Protein AF-A0A3S0B2A9-F1 (afdb_monomer_lite)

Foldseek 3Di:
DDPVVVVVDPDDDPVVLLACPPPVVVNLVVQALHEAEEEFQAAALLGFTHRAAALVRDGPHDPPSVQSNLVVQVVHPNHFYEYEYEQWDADLVGIDGRYHNDGNDGPGDSQSGAWYDYLQGIQGCHPHDSLSSSLRNLLRHALVCSVVSQVVCVVVVSDDPPDDNPPSSNHNHPVVSCVVCVVCVVVVNDDDPPDPDPDDPLNVQLVQLVVLCVVVVSPVVSLVVLLVQLVVVPFADDCVSCVVVVLNPPPDPVSVSVRSSSRSRD

Radius of gyration: 23.38 Å; chains: 1; bounding box: 70×43×62 Å

Secondary structure (DSSP, 8-state):
--HHHHTT-----HHHHH--TT-HHHHHHH-TT-EEEEE-SEEETTS-EESSB-TTS-B-S--TTHHHHHHHHHHSTT-EEEEE--SEEEETTEEEESEES--S--SB-GGG--EEEETTEEEE-TT--HHHHHHHHHHTS-TTTHHHHHHHHHHTTSS-TT----GGGTT--HHHHHHHHHHHHHTT-SPPSSTT-S--HHHHHHHHHHHHHHHHHT-HHHHHHHHHHHHHH-PPPPHHHHHHTT-TT--SHHHHHHHHHHHHH-

pLDDT: mean 89.89, std 8.75, range [63.22, 98.94]

Structure (mmCIF, N/CA/C/O backbone):
data_AF-A0A3S0B2A9-F1
#
_entry.id   AF-A0A3S0B2A9-F1
#
loop_
_atom_site.group_PDB
_atom_site.id
_atom_site.type_symbol
_atom_site.label_atom_id
_atom_site.label_alt_id
_atom_site.label_comp_id
_atom_site.label_asym_id
_atom_site.label_entity_id
_atom_site.label_seq_id
_atom_site.pdbx_PDB_ins_code
_atom_site.Cartn_x
_atom_site.Cartn_y
_atom_site.Cartn_z
_atom_site.occupancy
_atom_site.B_iso_or_equiv
_atom_site.auth_seq_id
_atom_site.auth_comp_id
_atom_site.auth_asym_id
_atom_site.auth_atom_id
_atom_site.pdbx_PDB_model_num
ATOM 1 N N . MET A 1 1 ? 40.627 0.650 6.792 1.00 77.06 1 MET A N 1
ATOM 2 C CA . MET A 1 1 ? 40.415 -0.745 6.361 1.00 77.06 1 MET A CA 1
ATOM 3 C C . MET A 1 1 ? 41.532 -1.106 5.382 1.00 77.06 1 MET A C 1
ATOM 5 O O . MET A 1 1 ? 41.794 -0.290 4.502 1.00 77.06 1 MET A O 1
ATOM 9 N N . PRO A 1 2 ? 42.254 -2.224 5.563 1.00 93.50 2 PRO A N 1
ATOM 10 C CA . PRO A 1 2 ? 43.309 -2.659 4.648 1.00 93.50 2 PRO A CA 1
ATOM 11 C C . PRO A 1 2 ? 42.789 -2.858 3.210 1.00 93.50 2 PRO A C 1
ATOM 13 O O . PRO A 1 2 ? 41.634 -3.254 3.038 1.00 93.50 2 PRO A O 1
ATOM 16 N N . PRO A 1 3 ? 43.619 -2.665 2.167 1.00 88.50 3 PRO A N 1
ATOM 17 C CA . PRO A 1 3 ? 43.198 -2.825 0.769 1.00 88.50 3 PRO A CA 1
ATOM 18 C C . PRO A 1 3 ? 42.566 -4.190 0.446 1.00 88.50 3 PRO A C 1
ATOM 20 O O . PRO A 1 3 ? 41.631 -4.267 -0.344 1.00 88.50 3 PRO A O 1
ATOM 23 N N . GLN A 1 4 ? 43.030 -5.261 1.099 1.00 91.06 4 GLN A N 1
ATOM 24 C CA . GLN A 1 4 ? 42.498 -6.621 0.931 1.00 91.06 4 GLN A CA 1
ATOM 25 C C . GLN A 1 4 ? 41.076 -6.794 1.485 1.00 91.06 4 GLN A C 1
ATOM 27 O O . GLN A 1 4 ? 40.327 -7.643 1.010 1.00 91.06 4 GLN A O 1
ATOM 32 N N . GLU A 1 5 ? 40.701 -6.011 2.494 1.00 88.94 5 GLU A N 1
ATOM 33 C CA . GLU A 1 5 ? 39.345 -6.004 3.044 1.00 88.94 5 GLU A CA 1
ATOM 34 C C . GLU A 1 5 ? 38.423 -5.106 2.217 1.00 88.94 5 GLU A C 1
ATOM 36 O O . GLU A 1 5 ? 37.298 -5.502 1.929 1.00 88.94 5 GLU A O 1
ATOM 41 N N . LEU A 1 6 ? 38.922 -3.960 1.737 1.00 83.69 6 LEU A N 1
ATOM 42 C CA . LEU A 1 6 ? 38.183 -3.093 0.812 1.00 83.69 6 LEU A CA 1
ATOM 43 C C . LEU A 1 6 ? 37.843 -3.805 -0.503 1.00 83.69 6 LEU A C 1
ATOM 45 O O . LEU A 1 6 ? 36.738 -3.648 -1.007 1.00 83.69 6 LEU A O 1
ATOM 49 N N . ALA A 1 7 ? 38.747 -4.643 -1.021 1.00 85.31 7 ALA A N 1
ATOM 50 C CA . ALA A 1 7 ? 38.516 -5.428 -2.235 1.00 85.31 7 ALA A CA 1
ATOM 51 C C . ALA A 1 7 ? 37.378 -6.462 -2.108 1.00 85.31 7 ALA A C 1
ATOM 53 O O . ALA A 1 7 ? 36.899 -6.963 -3.121 1.00 85.31 7 ALA A O 1
ATOM 54 N N . LYS A 1 8 ? 36.932 -6.784 -0.884 1.00 86.69 8 LYS A N 1
ATOM 55 C CA . LYS A 1 8 ? 35.760 -7.646 -0.648 1.00 86.69 8 LYS A CA 1
ATOM 56 C C . LYS A 1 8 ? 34.439 -6.882 -0.756 1.00 86.69 8 LYS A C 1
ATOM 58 O O . LYS A 1 8 ? 33.383 -7.508 -0.791 1.00 86.69 8 LYS A O 1
ATOM 63 N N . ILE A 1 9 ? 34.485 -5.550 -0.773 1.00 83.75 9 ILE A N 1
ATOM 64 C CA . ILE A 1 9 ? 33.313 -4.682 -0.840 1.00 83.75 9 ILE A CA 1
ATOM 65 C C . ILE A 1 9 ? 33.164 -4.193 -2.285 1.00 83.75 9 ILE A C 1
ATOM 67 O O . ILE A 1 9 ? 33.670 -3.138 -2.661 1.00 83.75 9 ILE A O 1
ATOM 71 N N . ASP A 1 10 ? 32.460 -4.975 -3.102 1.00 76.12 10 ASP A N 1
ATOM 72 C CA . ASP A 1 10 ? 32.148 -4.616 -4.490 1.00 76.12 10 ASP A CA 1
ATOM 73 C C . ASP A 1 10 ? 30.931 -3.675 -4.546 1.00 76.12 10 ASP A C 1
ATOM 75 O O . ASP A 1 10 ? 29.786 -4.082 -4.763 1.00 76.12 10 ASP A O 1
ATOM 79 N N . MET A 1 11 ? 31.173 -2.393 -4.256 1.00 81.00 11 MET A N 1
ATOM 80 C CA . MET A 1 11 ? 30.153 -1.348 -4.350 1.00 81.00 11 MET A CA 1
ATOM 81 C C . MET A 1 11 ? 29.944 -0.948 -5.808 1.00 81.00 11 MET A C 1
ATOM 83 O O . MET A 1 11 ? 30.810 -0.340 -6.435 1.00 81.00 11 MET A O 1
ATOM 87 N N . THR A 1 12 ? 28.743 -1.193 -6.321 1.00 80.62 12 THR A N 1
ATOM 88 C CA . THR A 1 12 ? 28.307 -0.680 -7.622 1.00 80.62 12 THR A CA 1
ATOM 89 C C . THR A 1 12 ? 27.335 0.486 -7.465 1.00 80.62 12 THR A C 1
ATOM 91 O O . THR A 1 12 ? 26.770 0.728 -6.395 1.00 80.62 12 THR A O 1
ATOM 94 N N . ARG A 1 13 ? 27.122 1.235 -8.547 1.00 84.38 13 ARG A N 1
ATOM 95 C CA . ARG A 1 13 ? 26.126 2.309 -8.570 1.00 84.38 13 ARG A CA 1
ATOM 96 C C . ARG A 1 13 ? 24.721 1.723 -8.435 1.00 84.38 13 ARG A C 1
ATOM 98 O O . ARG A 1 13 ? 24.409 0.670 -8.985 1.00 84.38 13 ARG A O 1
ATOM 105 N N . ILE A 1 14 ? 23.835 2.443 -7.750 1.00 82.94 14 ILE A N 1
ATOM 106 C CA . ILE A 1 14 ? 22.452 1.995 -7.522 1.00 82.94 14 ILE A CA 1
ATOM 107 C C . ILE A 1 14 ? 21.667 1.792 -8.837 1.00 82.94 14 ILE A C 1
ATOM 109 O O . ILE A 1 14 ? 20.791 0.931 -8.928 1.00 82.94 14 ILE A O 1
ATOM 113 N N . ASP A 1 15 ? 22.020 2.537 -9.889 1.00 82.75 15 ASP A N 1
ATOM 114 C CA . ASP A 1 15 ? 21.462 2.387 -11.237 1.00 82.75 15 ASP A CA 1
ATOM 115 C C . ASP A 1 15 ? 21.805 1.029 -11.879 1.00 82.75 15 ASP A C 1
ATOM 117 O O . ASP A 1 15 ? 21.038 0.518 -12.693 1.00 82.75 15 ASP A O 1
ATOM 121 N N . PHE A 1 16 ? 22.889 0.368 -11.475 1.00 86.50 16 PHE A N 1
ATOM 122 C CA . PHE A 1 16 ? 23.200 -0.976 -11.944 1.00 86.50 16 PHE A CA 1
ATOM 123 C C . PHE A 1 16 ? 22.120 -1.980 -11.519 1.00 86.50 16 PHE A C 1
ATOM 125 O O . PHE A 1 16 ? 21.753 -2.871 -12.292 1.00 86.50 16 PHE A O 1
ATOM 132 N N . ILE A 1 17 ? 21.583 -1.822 -10.308 1.00 85.00 17 ILE A N 1
ATOM 133 C CA . ILE A 1 17 ? 20.592 -2.732 -9.726 1.00 85.00 17 ILE A CA 1
ATOM 134 C C . ILE A 1 17 ? 19.181 -2.371 -10.189 1.00 85.00 17 ILE A C 1
ATOM 136 O O . ILE A 1 17 ? 18.422 -3.272 -10.560 1.00 85.00 17 ILE A O 1
ATOM 140 N N . ASN A 1 18 ? 18.859 -1.075 -10.192 1.00 88.81 18 ASN A N 1
ATOM 141 C CA . ASN A 1 18 ? 17.492 -0.571 -10.319 1.00 88.81 18 ASN A CA 1
ATOM 142 C C . ASN A 1 18 ? 16.916 -0.650 -11.736 1.00 88.81 18 ASN A C 1
ATOM 144 O O . ASN A 1 18 ? 15.710 -0.519 -11.893 1.00 88.81 18 ASN A O 1
ATOM 148 N N . GLN A 1 19 ? 17.728 -0.879 -12.766 1.00 88.19 19 GLN A N 1
ATOM 149 C CA . GLN A 1 19 ? 17.275 -0.918 -14.162 1.00 88.19 19 GLN A CA 1
ATOM 150 C C . GLN A 1 19 ? 17.972 -2.022 -14.962 1.00 88.19 19 GLN A C 1
ATOM 152 O O . GLN A 1 19 ? 19.060 -2.487 -14.611 1.00 88.19 19 GLN A O 1
ATOM 157 N N . LEU A 1 20 ? 17.344 -2.438 -16.064 1.00 90.06 20 LEU A N 1
ATOM 158 C CA . LEU A 1 20 ? 17.893 -3.464 -16.957 1.00 90.06 20 LEU A CA 1
ATOM 159 C C . LEU A 1 20 ? 18.954 -2.918 -17.920 1.00 90.06 20 LEU A C 1
ATOM 161 O O . LEU A 1 20 ? 19.810 -3.689 -18.336 1.00 90.06 20 LEU A O 1
ATOM 165 N N . TYR A 1 21 ? 18.963 -1.607 -18.182 1.00 87.25 21 TYR A N 1
ATOM 166 C CA . TYR A 1 21 ? 19.853 -0.987 -19.165 1.00 87.25 21 TYR A CA 1
ATOM 167 C C . TYR A 1 21 ? 21.344 -1.263 -18.908 1.00 87.25 21 TYR A C 1
ATOM 169 O O . TYR A 1 21 ? 21.793 -1.381 -17.758 1.00 87.25 21 TYR A O 1
ATOM 177 N N . GLY A 1 22 ? 22.111 -1.344 -19.998 1.00 87.25 22 GLY A N 1
ATOM 178 C CA . GLY A 1 22 ? 23.575 -1.458 -20.023 1.00 87.25 22 GLY A CA 1
ATOM 179 C C . GLY A 1 22 ? 24.121 -2.889 -19.968 1.00 87.25 22 GLY A C 1
ATOM 180 O O . GLY A 1 22 ? 25.244 -3.119 -20.400 1.00 87.25 22 GLY A O 1
ATOM 181 N N . ASN A 1 23 ? 23.346 -3.859 -19.470 1.00 85.56 23 ASN A N 1
ATOM 182 C CA . ASN A 1 23 ? 23.722 -5.279 -19.490 1.00 85.56 23 ASN A CA 1
ATOM 183 C C . ASN A 1 23 ? 22.480 -6.186 -19.443 1.00 85.56 23 ASN A C 1
ATOM 185 O O . ASN A 1 23 ? 22.356 -7.079 -18.599 1.00 85.56 23 ASN A O 1
ATOM 189 N N . ASP A 1 24 ? 21.516 -5.900 -20.318 1.00 87.88 24 ASP A N 1
ATOM 190 C CA . ASP A 1 24 ? 20.184 -6.504 -20.313 1.00 87.88 24 ASP A CA 1
ATOM 191 C C . ASP A 1 24 ? 20.212 -8.037 -20.312 1.00 87.88 24 ASP A C 1
ATOM 193 O O . ASP A 1 24 ? 19.460 -8.653 -19.559 1.00 87.88 24 ASP A O 1
ATOM 197 N N . VAL A 1 25 ? 21.091 -8.663 -21.104 1.00 92.75 25 VAL A N 1
ATOM 198 C CA . VAL A 1 25 ? 21.177 -10.131 -21.215 1.00 92.75 25 VAL A CA 1
ATOM 199 C C . VAL A 1 25 ? 21.531 -10.760 -19.868 1.00 92.75 25 VAL A C 1
ATOM 201 O O . VAL A 1 25 ? 20.786 -11.607 -19.369 1.00 92.75 25 VAL A O 1
ATOM 204 N N . LEU A 1 26 ? 22.623 -10.310 -19.241 1.00 91.75 26 LEU A N 1
ATOM 205 C CA . LEU A 1 26 ? 23.052 -10.835 -17.946 1.00 91.75 26 LEU A CA 1
ATOM 206 C C . LEU A 1 26 ? 22.023 -10.518 -16.857 1.00 91.75 26 LEU A C 1
ATOM 208 O O . LEU A 1 26 ? 21.641 -11.395 -16.084 1.00 91.75 26 LEU A O 1
ATOM 212 N N . LYS A 1 27 ? 21.524 -9.277 -16.816 1.00 92.44 27 LYS A N 1
ATOM 213 C CA . LYS A 1 27 ? 20.571 -8.840 -15.791 1.00 92.44 27 LYS A CA 1
ATOM 214 C C . LYS A 1 27 ? 19.255 -9.613 -15.855 1.00 92.44 27 LYS A C 1
ATOM 216 O O . LYS A 1 27 ? 18.708 -9.929 -14.799 1.00 92.44 27 LYS A O 1
ATOM 221 N N . ARG A 1 28 ? 18.769 -9.945 -17.057 1.00 94.19 28 ARG A N 1
ATOM 222 C CA . ARG A 1 28 ? 17.590 -10.802 -17.270 1.00 94.19 28 ARG A CA 1
ATOM 223 C C . ARG A 1 28 ? 17.866 -12.248 -16.863 1.00 94.19 28 ARG A C 1
ATOM 225 O O . ARG A 1 28 ? 17.039 -12.839 -16.177 1.00 94.19 28 ARG A O 1
ATOM 232 N N . ALA A 1 29 ? 19.032 -12.792 -17.217 1.00 93.69 29 ALA A N 1
ATOM 233 C CA . ALA A 1 29 ? 19.429 -14.145 -16.824 1.00 93.69 29 ALA A CA 1
ATOM 234 C C . ALA A 1 29 ? 19.546 -14.310 -15.296 1.00 93.69 29 ALA A C 1
ATOM 236 O O . ALA A 1 29 ? 19.194 -15.360 -14.764 1.00 93.69 29 ALA A O 1
ATOM 237 N N . GLN A 1 30 ? 19.985 -13.266 -14.586 1.00 92.12 30 GLN A N 1
ATOM 238 C CA . GLN A 1 30 ? 20.107 -13.254 -13.124 1.00 92.12 30 GLN A CA 1
ATOM 239 C C . GLN A 1 30 ? 18.770 -13.047 -12.394 1.00 92.12 30 GLN A C 1
ATOM 241 O O . GLN A 1 30 ? 18.606 -13.509 -11.270 1.00 92.12 30 GLN A O 1
ATOM 246 N N . ARG A 1 31 ? 17.802 -12.351 -13.005 1.00 93.12 31 ARG A N 1
ATOM 247 C CA . ARG A 1 31 ? 16.543 -11.931 -12.357 1.00 93.12 31 ARG A CA 1
ATOM 248 C C . ARG A 1 31 ? 15.352 -12.805 -12.750 1.00 93.12 31 ARG A C 1
ATOM 250 O O . ARG A 1 31 ? 14.266 -12.303 -13.035 1.00 93.12 31 ARG A O 1
ATOM 257 N N . ARG A 1 32 ? 15.546 -14.123 -12.754 1.00 95.06 32 ARG A N 1
ATOM 258 C CA . ARG A 1 32 ? 14.464 -15.083 -13.011 1.00 95.06 32 ARG A CA 1
ATOM 259 C C . ARG A 1 32 ? 13.520 -15.143 -11.818 1.00 95.06 32 ARG A C 1
ATOM 261 O O . ARG A 1 32 ? 13.963 -15.184 -10.674 1.00 95.06 32 ARG A O 1
ATOM 268 N N . LYS A 1 33 ? 12.217 -15.168 -12.091 1.00 95.94 33 LYS A N 1
ATOM 269 C CA . LYS A 1 33 ? 11.136 -15.200 -11.094 1.00 95.94 33 LYS A CA 1
ATOM 270 C C . LYS A 1 33 ? 11.259 -14.090 -10.040 1.00 95.94 33 LYS A C 1
ATOM 272 O O . LYS A 1 33 ? 10.855 -14.277 -8.893 1.00 95.94 33 LYS A O 1
ATOM 277 N N . ALA A 1 34 ? 11.806 -12.934 -10.420 1.00 96.19 34 ALA A N 1
ATOM 278 C CA . ALA A 1 34 ? 12.075 -11.840 -9.493 1.00 96.19 34 ALA A CA 1
ATOM 279 C C . ALA A 1 34 ? 10.791 -11.311 -8.827 1.00 96.19 34 ALA A C 1
ATOM 281 O O . ALA A 1 34 ? 9.717 -11.267 -9.438 1.00 96.19 34 ALA A O 1
ATOM 282 N N . ARG A 1 35 ? 10.893 -10.907 -7.559 1.00 97.06 35 ARG A N 1
ATOM 283 C CA . ARG A 1 35 ? 9.798 -10.314 -6.783 1.00 97.06 35 ARG A CA 1
ATOM 284 C C . ARG A 1 35 ? 10.256 -8.965 -6.261 1.00 97.06 35 ARG A C 1
ATOM 286 O O . ARG A 1 35 ? 11.164 -8.892 -5.442 1.00 97.06 35 ARG A O 1
ATOM 293 N N . PHE A 1 36 ? 9.643 -7.910 -6.772 1.00 96.69 36 PHE A N 1
ATOM 294 C CA . PHE A 1 36 ? 9.954 -6.545 -6.379 1.00 96.69 36 PHE A CA 1
ATOM 295 C C . PHE A 1 36 ? 8.928 -6.105 -5.351 1.00 96.69 36 PHE A C 1
ATOM 297 O O . PHE A 1 36 ? 7.754 -5.967 -5.678 1.00 96.69 36 PHE A O 1
ATOM 304 N N . ILE A 1 37 ? 9.364 -5.923 -4.111 1.00 97.19 37 ILE A N 1
ATOM 305 C CA . ILE A 1 37 ? 8.490 -5.580 -2.992 1.00 97.19 37 ILE A CA 1
ATOM 306 C C . ILE A 1 37 ? 8.727 -4.115 -2.647 1.00 97.19 37 ILE A C 1
ATOM 308 O O . ILE A 1 37 ? 9.860 -3.718 -2.389 1.00 97.19 37 ILE A O 1
ATOM 312 N N . ASN A 1 38 ? 7.671 -3.309 -2.674 1.00 95.81 38 ASN A N 1
ATOM 313 C CA . ASN A 1 38 ? 7.724 -1.890 -2.336 1.00 95.81 38 ASN A CA 1
ATOM 314 C C . ASN A 1 38 ? 6.547 -1.525 -1.433 1.00 95.81 38 ASN A C 1
ATOM 316 O O . ASN A 1 38 ? 5.511 -2.187 -1.451 1.00 95.81 38 ASN A O 1
ATOM 320 N N . THR A 1 39 ? 6.693 -0.447 -0.670 1.00 96.00 39 THR A N 1
ATOM 321 C CA . THR A 1 39 ? 5.593 0.169 0.075 1.00 96.00 39 THR A CA 1
ATOM 322 C C . THR A 1 39 ? 5.108 1.429 -0.634 1.00 96.00 39 THR A C 1
ATOM 324 O O . THR A 1 39 ? 5.857 2.067 -1.371 1.00 96.00 39 THR A O 1
ATOM 327 N N . THR A 1 40 ? 3.847 1.791 -0.428 1.00 97.00 40 THR A N 1
ATOM 328 C CA . THR A 1 40 ? 3.263 3.045 -0.918 1.00 97.00 40 THR A CA 1
ATOM 329 C C . THR A 1 40 ? 2.346 3.650 0.137 1.00 97.00 40 THR A C 1
ATOM 331 O O . THR A 1 40 ? 1.965 2.975 1.095 1.00 97.00 40 THR A O 1
ATOM 334 N N . MET A 1 41 ? 2.013 4.930 -0.018 1.00 96.06 41 MET A N 1
ATOM 335 C CA . MET A 1 41 ? 1.145 5.636 0.922 1.00 96.06 41 MET A CA 1
ATOM 336 C C . MET A 1 41 ? -0.322 5.460 0.544 1.00 96.06 41 MET A C 1
ATOM 338 O O . MET A 1 41 ? -1.137 5.134 1.400 1.00 96.06 41 MET A O 1
ATOM 342 N N . ILE A 1 42 ? -0.645 5.667 -0.736 1.00 97.81 42 ILE A N 1
ATOM 343 C CA . ILE A 1 42 ? -2.015 5.685 -1.253 1.00 97.81 42 ILE A CA 1
ATOM 344 C C . ILE A 1 42 ? -2.110 4.853 -2.531 1.00 97.81 42 ILE A C 1
ATOM 346 O O . ILE A 1 42 ? -1.227 4.908 -3.387 1.00 97.81 42 ILE A O 1
ATOM 350 N N . VAL A 1 43 ? -3.221 4.133 -2.695 1.00 98.69 43 VAL A N 1
ATOM 351 C CA . VAL A 1 43 ? -3.611 3.475 -3.949 1.00 98.69 43 VAL A CA 1
ATOM 352 C C . VAL A 1 43 ? -5.000 3.949 -4.366 1.00 98.69 43 VAL A C 1
ATOM 354 O O . VAL A 1 43 ? -5.932 3.963 -3.568 1.00 98.69 43 VAL A O 1
ATOM 357 N N . THR A 1 44 ? -5.171 4.328 -5.631 1.00 98.69 44 THR A N 1
ATOM 358 C CA . THR A 1 44 ? -6.492 4.665 -6.174 1.00 98.69 44 THR A CA 1
ATOM 359 C C . THR A 1 44 ? -7.267 3.404 -6.552 1.00 98.69 44 THR A C 1
ATOM 361 O O . THR A 1 44 ? -6.667 2.386 -6.889 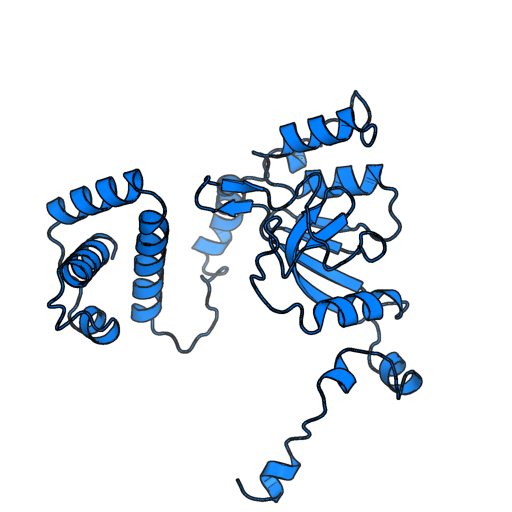1.00 98.69 44 THR A O 1
ATOM 364 N N . LEU A 1 45 ? -8.599 3.461 -6.604 1.00 98.50 45 LEU A N 1
ATOM 365 C CA . LEU A 1 45 ? -9.451 2.340 -7.024 1.00 98.50 45 LEU A CA 1
ATOM 366 C C . LEU A 1 45 ? -9.233 1.927 -8.487 1.00 98.50 45 LEU A C 1
ATOM 368 O O . LEU A 1 45 ? -9.633 0.838 -8.890 1.00 98.50 45 LEU A O 1
ATOM 372 N N . LEU A 1 46 ? -8.558 2.761 -9.282 1.00 97.69 46 LEU A N 1
ATOM 373 C CA . LEU A 1 46 ? -8.098 2.403 -10.623 1.00 97.69 46 LEU A CA 1
ATOM 374 C C . LEU A 1 46 ? -6.704 1.751 -10.627 1.00 97.69 46 LEU A C 1
ATOM 376 O O . LEU A 1 46 ? -6.234 1.342 -11.688 1.00 97.69 46 LEU A O 1
ATOM 380 N N . GLY A 1 47 ? -6.047 1.622 -9.476 1.00 97.88 47 GLY A N 1
ATOM 381 C CA . GLY A 1 47 ? -4.769 0.935 -9.295 1.00 97.88 47 GLY A CA 1
ATOM 382 C C . GLY A 1 47 ? -3.524 1.793 -9.529 1.00 97.88 47 GLY A C 1
ATOM 383 O O . GLY A 1 47 ? -2.457 1.230 -9.750 1.00 97.88 47 GLY A O 1
ATOM 384 N N . ALA A 1 48 ? -3.635 3.126 -9.526 1.00 98.12 48 ALA A N 1
ATOM 385 C CA . ALA A 1 48 ? -2.453 3.996 -9.470 1.00 98.12 48 ALA A CA 1
ATOM 386 C C . ALA A 1 48 ? -1.967 4.120 -8.020 1.00 98.12 48 ALA A C 1
ATOM 388 O O . ALA A 1 48 ? -2.791 4.069 -7.110 1.00 98.12 48 ALA A O 1
ATOM 389 N N . ALA A 1 49 ? -0.665 4.309 -7.805 1.00 97.88 49 ALA A N 1
ATOM 390 C CA . ALA A 1 49 ? -0.096 4.485 -6.469 1.00 97.88 49 ALA A CA 1
ATOM 391 C C . ALA A 1 49 ? 0.619 5.834 -6.324 1.00 97.88 49 ALA A C 1
ATOM 393 O O . ALA A 1 49 ? 1.257 6.306 -7.272 1.00 97.88 49 ALA A O 1
ATOM 394 N N . ALA A 1 50 ? 0.537 6.417 -5.130 1.00 96.94 50 ALA A N 1
ATOM 395 C CA . ALA A 1 50 ? 1.251 7.624 -4.729 1.00 96.94 50 ALA A CA 1
ATOM 396 C C . ALA A 1 50 ? 2.082 7.331 -3.471 1.00 96.94 50 ALA A C 1
ATOM 398 O O . ALA A 1 50 ? 1.547 6.922 -2.439 1.00 96.94 50 ALA A O 1
ATOM 399 N N . SER A 1 51 ? 3.396 7.512 -3.576 1.00 95.94 51 SER A N 1
ATOM 400 C CA . SER A 1 51 ? 4.381 7.064 -2.582 1.00 95.94 51 SER A CA 1
ATOM 401 C C . SER A 1 51 ? 5.223 8.192 -1.989 1.00 95.94 51 SER A C 1
ATOM 403 O O . SER A 1 51 ? 5.841 7.994 -0.949 1.00 95.94 51 SER A O 1
ATOM 405 N N . ASP A 1 52 ? 5.294 9.341 -2.654 1.00 93.38 52 ASP A N 1
ATOM 406 C CA . ASP A 1 52 ? 6.264 10.393 -2.339 1.00 93.38 52 ASP A CA 1
ATOM 407 C C . ASP A 1 52 ? 5.624 11.745 -2.025 1.00 93.38 52 ASP A C 1
ATOM 409 O O . ASP A 1 52 ? 6.184 12.505 -1.240 1.00 93.38 52 ASP A O 1
ATOM 413 N N . THR A 1 53 ? 4.453 12.040 -2.594 1.00 93.38 53 THR A N 1
ATOM 414 C CA . THR A 1 53 ? 3.876 13.389 -2.589 1.00 93.38 53 THR A CA 1
ATOM 415 C C . THR A 1 53 ? 2.399 13.370 -2.193 1.00 93.38 53 THR A C 1
ATOM 417 O O . THR A 1 53 ? 1.628 12.563 -2.713 1.00 93.38 53 THR A O 1
ATOM 420 N N . LEU A 1 54 ? 2.007 14.275 -1.286 1.00 92.56 54 LEU A N 1
ATOM 421 C CA . LEU A 1 54 ? 0.615 14.503 -0.874 1.00 92.56 54 LEU A CA 1
ATOM 422 C C . LEU A 1 54 ? -0.183 15.269 -1.941 1.00 92.56 54 LEU A C 1
ATOM 424 O O . LEU A 1 54 ? 0.400 15.942 -2.785 1.00 92.56 54 LEU A O 1
ATOM 428 N N . GLU A 1 55 ? -1.518 15.278 -1.857 1.00 90.31 55 GLU A N 1
ATOM 429 C CA . GLU A 1 55 ? -2.362 16.080 -2.775 1.00 90.31 55 GLU A CA 1
ATOM 430 C C . GLU A 1 55 ? -2.079 17.587 -2.712 1.00 90.31 55 GLU A C 1
ATOM 432 O O . GLU A 1 55 ? -2.310 18.300 -3.682 1.00 90.31 55 GLU A O 1
ATOM 437 N N . SER A 1 56 ? -1.535 18.076 -1.594 1.00 90.62 56 SER A N 1
ATOM 438 C CA . SER A 1 56 ? -1.081 19.463 -1.447 1.00 90.62 56 SER A CA 1
ATOM 439 C C . SER A 1 56 ? 0.186 19.789 -2.250 1.00 90.62 56 SER A C 1
ATOM 441 O O . SER A 1 56 ? 0.645 20.928 -2.217 1.00 90.62 56 SER A O 1
ATOM 443 N N . GLY A 1 57 ? 0.796 18.799 -2.911 1.00 90.06 57 GLY A N 1
ATOM 444 C CA . GLY A 1 57 ? 2.108 18.911 -3.550 1.00 90.06 57 GLY A CA 1
ATOM 445 C C . GLY A 1 57 ? 3.281 18.799 -2.573 1.00 90.06 57 GLY A C 1
ATOM 446 O O . GLY A 1 57 ? 4.435 18.875 -2.986 1.00 90.06 57 GLY A O 1
ATOM 447 N N . GLN A 1 58 ? 3.018 18.605 -1.276 1.00 92.19 58 GLN A N 1
ATOM 448 C CA . GLN A 1 58 ? 4.074 18.414 -0.289 1.00 92.19 58 GLN A CA 1
ATOM 449 C C . GLN A 1 58 ? 4.761 17.059 -0.490 1.00 92.19 58 GLN A C 1
ATOM 451 O O . GLN A 1 58 ? 4.128 16.008 -0.365 1.00 92.19 58 GLN A O 1
ATOM 456 N N . VAL A 1 59 ? 6.073 17.095 -0.716 1.00 91.56 59 VAL A N 1
ATOM 457 C CA . VAL A 1 59 ? 6.924 15.903 -0.769 1.00 91.56 59 VAL A CA 1
ATOM 458 C C . VAL A 1 59 ? 7.154 15.378 0.650 1.00 91.56 59 VAL A C 1
ATOM 460 O O . VAL A 1 59 ? 7.656 16.091 1.519 1.00 91.56 59 VAL A O 1
ATOM 463 N N . VAL A 1 60 ? 6.776 14.125 0.884 1.00 88.31 60 VAL A N 1
ATOM 464 C CA . VAL A 1 60 ? 6.963 13.387 2.142 1.00 88.31 60 VAL A CA 1
ATOM 465 C C . VAL A 1 60 ? 8.285 12.632 2.132 1.00 88.31 60 VAL A C 1
ATOM 467 O O . VAL A 1 60 ? 8.980 12.578 3.145 1.00 88.31 60 VAL A O 1
ATOM 470 N N . SER A 1 61 ? 8.639 12.038 0.992 1.00 85.94 61 SER A N 1
ATOM 471 C CA . SER A 1 61 ? 9.879 11.282 0.820 1.00 85.94 61 SER A CA 1
ATOM 472 C C . SER A 1 61 ? 10.319 11.284 -0.642 1.00 85.94 61 SER A C 1
ATOM 474 O O . SER A 1 61 ? 9.534 11.609 -1.523 1.00 85.94 61 SER A O 1
ATOM 476 N N . GLY A 1 62 ? 11.576 10.942 -0.924 1.00 82.81 62 GLY A N 1
ATOM 477 C CA . GLY A 1 62 ? 12.014 10.734 -2.305 1.00 82.81 62 GLY A CA 1
ATOM 478 C C . GLY A 1 62 ? 11.524 9.388 -2.849 1.00 82.81 62 GLY A C 1
ATOM 479 O O . GLY A 1 62 ? 11.656 8.375 -2.169 1.00 82.81 62 GLY A O 1
ATOM 480 N N . VAL A 1 63 ? 11.050 9.352 -4.101 1.00 82.12 63 VAL A N 1
ATOM 481 C CA . VAL A 1 63 ? 10.611 8.113 -4.794 1.00 82.12 63 VAL A CA 1
ATOM 482 C C . VAL A 1 63 ? 11.701 7.029 -4.815 1.00 82.12 63 VAL A C 1
ATOM 484 O O . VAL A 1 63 ? 11.418 5.829 -4.773 1.00 82.12 63 VAL A O 1
ATOM 487 N N . GLY A 1 64 ? 12.965 7.447 -4.923 1.00 86.06 64 GLY A N 1
ATOM 488 C CA . GLY A 1 64 ? 14.105 6.544 -5.030 1.00 86.06 64 GLY A CA 1
ATOM 489 C C . GLY A 1 64 ? 14.004 5.616 -6.246 1.00 86.06 64 GLY A C 1
ATOM 490 O O . GLY A 1 64 ? 13.735 6.047 -7.365 1.00 86.06 64 GLY A O 1
ATOM 491 N N . GLY A 1 65 ? 14.249 4.322 -6.031 1.00 90.56 65 GLY A N 1
ATOM 492 C CA . GLY A 1 65 ? 14.243 3.302 -7.084 1.00 90.56 65 GLY A CA 1
ATOM 493 C C . GLY A 1 65 ? 12.875 2.698 -7.408 1.00 90.56 65 GLY A C 1
ATOM 494 O O . GLY A 1 65 ? 12.810 1.863 -8.310 1.00 90.56 65 GLY A O 1
ATOM 495 N N . GLN A 1 66 ? 11.805 3.082 -6.697 1.00 94.38 66 GLN A N 1
ATOM 496 C CA . GLN A 1 66 ? 10.513 2.386 -6.743 1.00 94.38 66 GLN A CA 1
ATOM 497 C C . GLN A 1 66 ? 9.995 2.231 -8.177 1.00 94.38 66 GLN A C 1
ATOM 499 O O . GLN A 1 66 ? 9.756 1.111 -8.625 1.00 94.38 66 GLN A O 1
ATOM 504 N N . TYR A 1 67 ? 9.889 3.337 -8.920 1.00 94.56 67 TYR A N 1
ATOM 505 C CA . TYR A 1 67 ? 9.439 3.319 -10.315 1.00 94.56 67 TYR A CA 1
ATOM 506 C C . TYR A 1 67 ? 10.260 2.356 -11.183 1.00 94.56 67 TYR A C 1
ATOM 508 O O . TYR A 1 67 ? 9.695 1.596 -11.969 1.00 94.56 67 TYR A O 1
ATOM 516 N N . ASN A 1 68 ? 11.583 2.333 -11.012 1.00 94.25 68 ASN A N 1
ATOM 517 C CA . ASN A 1 68 ? 12.457 1.506 -11.836 1.00 94.25 68 ASN A CA 1
ATOM 518 C C . ASN A 1 68 ? 12.234 0.007 -11.575 1.00 94.25 68 ASN A C 1
ATOM 520 O O . ASN A 1 68 ? 12.167 -0.782 -12.517 1.00 94.25 68 ASN A O 1
ATOM 524 N N . PHE A 1 69 ? 12.029 -0.384 -10.313 1.00 95.00 69 PHE A N 1
ATOM 525 C CA . PHE A 1 69 ? 11.675 -1.762 -9.963 1.00 95.00 69 PHE A CA 1
ATOM 526 C C . PHE A 1 69 ? 10.290 -2.159 -10.474 1.00 95.00 69 PHE A C 1
ATOM 528 O O . PHE A 1 69 ? 10.109 -3.278 -10.959 1.00 95.00 69 PHE A O 1
ATOM 535 N N . VAL A 1 70 ? 9.325 -1.238 -10.424 1.00 96.62 70 VAL A N 1
ATOM 536 C CA . VAL A 1 70 ? 8.007 -1.449 -11.025 1.00 96.62 70 VAL A CA 1
ATOM 537 C C . VAL A 1 70 ? 8.142 -1.683 -12.530 1.00 96.62 70 VAL A C 1
ATOM 539 O O . VAL A 1 70 ? 7.708 -2.723 -13.021 1.00 96.62 70 VAL A O 1
ATOM 542 N N . ALA A 1 71 ? 8.797 -0.783 -13.261 1.00 95.69 71 ALA A N 1
ATOM 543 C CA . ALA A 1 71 ? 9.011 -0.928 -14.699 1.00 95.69 71 ALA A CA 1
ATOM 544 C C . ALA A 1 71 ? 9.740 -2.242 -15.041 1.00 95.69 71 ALA A C 1
ATOM 546 O O . ALA A 1 71 ? 9.337 -2.969 -15.952 1.00 95.69 71 ALA A O 1
ATOM 547 N N . MET A 1 72 ? 10.760 -2.607 -14.260 1.00 95.06 72 MET A N 1
ATOM 548 C CA . MET A 1 72 ? 11.496 -3.860 -14.428 1.00 95.06 72 MET A CA 1
ATOM 549 C C . MET A 1 72 ? 10.614 -5.099 -14.235 1.00 95.06 72 MET A C 1
ATOM 551 O O . MET A 1 72 ? 10.748 -6.059 -14.994 1.00 95.06 72 MET A O 1
ATOM 555 N N . SER A 1 73 ? 9.693 -5.081 -13.268 1.00 96.44 73 SER A N 1
ATOM 556 C CA . SER A 1 73 ? 8.761 -6.193 -13.033 1.00 96.44 73 SER A CA 1
ATOM 557 C C . SER A 1 73 ? 7.836 -6.473 -14.226 1.00 96.44 73 SER A C 1
ATOM 559 O O . SER A 1 73 ? 7.448 -7.617 -14.455 1.00 96.44 73 SER A O 1
ATOM 561 N N . HIS A 1 74 ? 7.520 -5.444 -15.020 1.00 96.19 74 HIS A N 1
ATOM 562 C CA . HIS A 1 74 ? 6.729 -5.583 -16.245 1.00 96.19 74 HIS A CA 1
ATOM 563 C C . HIS A 1 74 ? 7.585 -5.991 -17.446 1.00 96.19 74 HIS A C 1
ATOM 565 O O . HIS A 1 74 ? 7.102 -6.707 -18.319 1.00 96.19 74 HIS A O 1
ATOM 571 N N . ALA A 1 75 ? 8.859 -5.591 -17.473 1.00 95.50 75 ALA A N 1
ATOM 572 C CA . ALA A 1 75 ? 9.802 -5.939 -18.537 1.00 95.50 75 ALA A CA 1
ATOM 573 C C . ALA A 1 75 ? 10.348 -7.379 -18.448 1.00 95.50 75 ALA A C 1
ATOM 575 O O . ALA A 1 75 ? 10.876 -7.901 -19.438 1.00 95.50 75 ALA A O 1
ATOM 576 N N . LEU A 1 76 ? 10.276 -8.008 -17.272 1.00 95.81 76 LEU A N 1
ATOM 577 C CA . LEU A 1 76 ? 10.693 -9.390 -17.027 1.00 95.81 76 LEU A CA 1
ATOM 5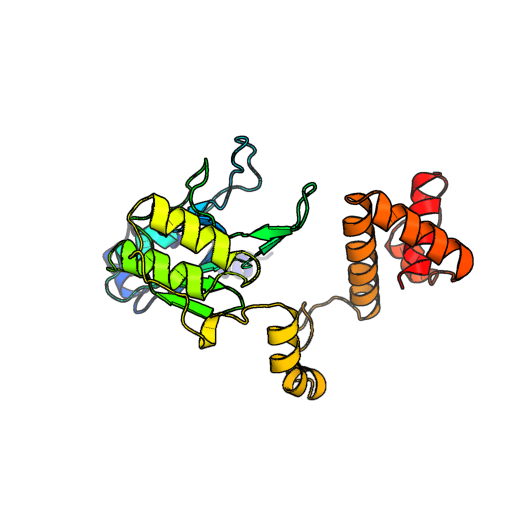78 C C . LEU A 1 76 ? 9.468 -10.332 -17.081 1.00 95.81 76 LEU A C 1
ATOM 580 O O . LEU A 1 76 ? 8.534 -10.137 -16.304 1.00 95.81 76 LEU A O 1
ATOM 584 N N . PRO A 1 77 ? 9.452 -11.365 -17.951 1.00 92.38 77 PRO A N 1
ATOM 585 C CA . PRO A 1 77 ? 8.262 -12.197 -18.183 1.00 92.38 77 PRO A CA 1
ATOM 586 C C . PRO A 1 77 ? 7.713 -12.927 -16.952 1.00 92.38 77 PRO A C 1
ATOM 588 O O . PRO A 1 77 ? 6.509 -13.137 -16.843 1.00 92.38 77 PRO A O 1
ATOM 591 N N . ASP A 1 78 ? 8.587 -13.333 -16.033 1.00 95.00 78 ASP A N 1
ATOM 592 C CA . ASP A 1 78 ? 8.249 -14.130 -14.852 1.00 95.00 78 ASP A CA 1
ATOM 593 C C . ASP A 1 78 ? 8.358 -13.339 -13.538 1.00 95.00 78 ASP A C 1
ATOM 595 O O . ASP A 1 78 ? 8.249 -13.914 -12.445 1.00 95.00 78 ASP A O 1
ATOM 599 N N . ALA A 1 79 ? 8.553 -12.021 -13.624 1.00 97.44 79 ALA A N 1
ATOM 600 C CA . ALA A 1 79 ? 8.641 -11.147 -12.467 1.00 97.44 79 ALA A CA 1
ATOM 601 C C . ALA A 1 79 ? 7.272 -10.627 -12.020 1.00 97.44 79 ALA A C 1
ATOM 603 O O . ALA A 1 79 ? 6.325 -10.533 -12.803 1.00 97.44 79 ALA A O 1
ATOM 604 N N . ARG A 1 80 ? 7.186 -10.267 -10.736 1.00 97.88 80 ARG A N 1
ATOM 605 C CA . ARG A 1 80 ? 6.007 -9.630 -10.139 1.00 97.88 80 ARG A CA 1
ATOM 606 C C . ARG A 1 80 ? 6.413 -8.446 -9.277 1.00 97.88 80 ARG A C 1
ATOM 608 O O . ARG A 1 80 ? 7.446 -8.494 -8.603 1.00 97.88 80 ARG A O 1
ATOM 615 N N . LEU A 1 81 ? 5.570 -7.424 -9.277 1.00 97.75 81 LEU A N 1
ATOM 616 C CA . LEU A 1 81 ? 5.579 -6.343 -8.302 1.00 97.75 81 LEU A CA 1
ATOM 617 C C . LEU A 1 81 ? 4.563 -6.645 -7.198 1.00 97.75 81 LEU A C 1
ATOM 619 O O . LEU A 1 81 ? 3.412 -6.980 -7.473 1.00 97.75 81 LEU A O 1
ATOM 623 N N . LEU A 1 82 ? 5.001 -6.469 -5.955 1.00 98.38 82 LEU A N 1
ATOM 624 C CA . LEU A 1 82 ? 4.181 -6.505 -4.757 1.00 98.38 82 LEU A CA 1
ATOM 625 C C . LEU A 1 82 ? 4.244 -5.118 -4.121 1.00 98.38 82 LEU A C 1
ATOM 627 O O . LEU A 1 82 ? 5.287 -4.705 -3.613 1.00 98.38 82 LEU A O 1
ATOM 631 N N . MET A 1 83 ? 3.139 -4.388 -4.185 1.00 98.25 83 MET A N 1
ATOM 632 C CA . MET A 1 83 ? 2.995 -3.077 -3.570 1.00 98.25 83 MET A CA 1
ATOM 633 C C . MET A 1 83 ? 2.200 -3.215 -2.276 1.00 98.25 83 MET A C 1
ATOM 635 O O . MET A 1 83 ? 1.083 -3.727 -2.283 1.00 98.25 83 MET A O 1
ATOM 639 N N . MET A 1 84 ? 2.767 -2.760 -1.167 1.00 98.31 84 MET A N 1
ATOM 640 C CA . MET A 1 84 ? 2.175 -2.905 0.159 1.00 98.31 84 MET A CA 1
ATOM 641 C C . MET A 1 84 ? 1.768 -1.547 0.723 1.00 98.31 84 MET A C 1
ATOM 643 O O . MET A 1 84 ? 2.504 -0.568 0.598 1.00 98.31 84 MET A O 1
ATOM 647 N N . LEU A 1 85 ? 0.621 -1.496 1.388 1.00 98.06 85 LEU A N 1
ATOM 648 C CA . LEU A 1 85 ? 0.177 -0.337 2.155 1.00 98.06 85 LEU A CA 1
ATOM 649 C C . LEU A 1 85 ? -0.694 -0.780 3.328 1.00 98.06 85 LEU A C 1
ATOM 651 O O . LEU A 1 85 ? -1.353 -1.814 3.272 1.00 98.06 85 LEU A O 1
ATOM 655 N N . ARG A 1 86 ? -0.726 0.022 4.389 1.00 98.12 86 ARG A N 1
ATOM 656 C CA . ARG A 1 86 ? -1.760 -0.103 5.424 1.00 98.12 86 ARG A CA 1
ATOM 657 C C . ARG A 1 86 ? -3.093 0.315 4.812 1.00 98.12 86 ARG A C 1
ATOM 659 O O . ARG A 1 86 ? -3.128 1.340 4.134 1.00 98.12 86 ARG A O 1
ATOM 666 N N . ALA A 1 87 ? -4.177 -0.418 5.059 1.00 98.44 87 ALA A N 1
ATOM 667 C CA . ALA A 1 87 ? -5.493 -0.088 4.501 1.00 98.44 87 ALA A CA 1
ATOM 668 C C . ALA A 1 87 ? -6.022 1.286 4.960 1.00 98.44 87 ALA A C 1
ATOM 670 O O . ALA A 1 87 ? -6.825 1.911 4.261 1.00 98.44 87 ALA A O 1
ATOM 671 N N . THR A 1 88 ? -5.551 1.762 6.113 1.00 98.31 88 THR A N 1
ATOM 672 C CA . THR A 1 88 ? -5.856 3.079 6.677 1.00 98.31 88 THR A CA 1
ATOM 673 C C . THR A 1 88 ? -4.600 3.775 7.188 1.00 98.31 88 THR A C 1
ATOM 675 O O . THR A 1 88 ? -3.583 3.136 7.471 1.00 98.31 88 THR A O 1
ATOM 678 N N . HIS A 1 89 ? -4.693 5.088 7.358 1.00 93.94 89 HIS A N 1
ATOM 679 C CA . HIS A 1 89 ? -3.698 5.912 8.035 1.00 93.94 89 HIS A CA 1
ATOM 680 C C . HIS A 1 89 ? -4.396 7.028 8.816 1.00 93.94 89 HIS A C 1
ATOM 682 O O . HIS A 1 89 ? -5.473 7.480 8.426 1.00 93.94 89 HIS A O 1
ATOM 688 N N . ASP A 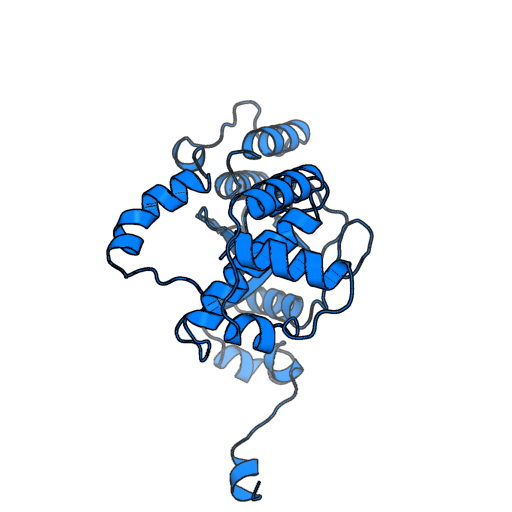1 90 ? -3.779 7.479 9.904 1.00 87.44 90 ASP A N 1
ATOM 689 C CA . ASP A 1 90 ? -4.261 8.620 10.679 1.00 87.44 90 ASP A CA 1
ATOM 690 C C . ASP A 1 90 ? -3.581 9.909 10.229 1.00 87.44 90 ASP A C 1
ATOM 692 O O . ASP A 1 90 ? -2.388 9.942 9.910 1.00 87.44 90 ASP A O 1
ATOM 696 N N . ASN A 1 91 ? -4.349 10.992 10.225 1.00 82.94 91 ASN A N 1
ATOM 697 C CA . ASN A 1 91 ? -3.828 12.340 10.094 1.00 82.94 91 ASN A CA 1
ATOM 698 C C . ASN A 1 91 ? -4.566 13.290 11.052 1.00 82.94 91 ASN A C 1
ATOM 700 O O . ASN A 1 91 ? -5.406 12.875 11.848 1.00 82.94 91 ASN A O 1
ATOM 704 N N . LYS A 1 92 ? -4.254 14.588 10.983 1.00 80.12 92 LYS A N 1
ATOM 705 C CA . LYS A 1 92 ? -4.895 15.620 11.819 1.00 80.12 92 LYS A CA 1
ATOM 706 C C . LYS A 1 92 ? -6.432 15.641 11.715 1.00 80.12 92 LYS A C 1
ATOM 708 O O . LYS A 1 92 ? -7.093 16.066 12.654 1.00 80.12 92 LYS A O 1
ATOM 713 N N . ASP A 1 93 ? -6.985 15.167 10.597 1.00 84.75 93 ASP A N 1
ATOM 714 C CA . ASP A 1 93 ? -8.420 15.114 10.300 1.00 84.75 93 ASP A CA 1
ATOM 715 C C . ASP A 1 93 ? -9.022 13.728 10.624 1.00 84.75 93 ASP A C 1
ATOM 717 O O . ASP A 1 93 ? -10.117 13.394 10.153 1.00 84.75 93 ASP A O 1
ATOM 721 N N . GLY A 1 94 ? -8.288 12.916 11.392 1.00 90.50 94 GLY A N 1
ATOM 722 C CA . GLY A 1 94 ? -8.656 11.583 11.852 1.00 90.50 94 GLY A CA 1
ATOM 723 C C . GLY A 1 94 ? -8.246 10.457 10.904 1.00 90.50 94 GLY A C 1
ATOM 724 O O . GLY A 1 94 ? -7.443 10.630 9.984 1.00 90.50 94 GLY A O 1
ATOM 725 N N . LEU A 1 95 ? -8.836 9.288 11.137 1.00 94.38 95 LEU A N 1
ATOM 726 C CA . LEU A 1 95 ? -8.599 8.083 10.356 1.00 94.38 95 LEU A CA 1
ATOM 727 C C . LEU A 1 95 ? -9.083 8.250 8.910 1.00 94.38 95 LEU A C 1
ATOM 729 O O . LEU A 1 95 ? -10.238 8.610 8.659 1.00 94.38 95 LEU A O 1
ATOM 733 N N . LYS A 1 96 ? -8.220 7.925 7.948 1.00 97.06 96 LYS A N 1
ATOM 734 C CA . LYS A 1 96 ? -8.512 7.926 6.510 1.00 97.06 96 LYS A CA 1
ATOM 735 C C . LYS A 1 96 ? -8.218 6.566 5.894 1.00 97.06 96 LYS A C 1
ATOM 737 O O . LYS A 1 96 ? -7.370 5.814 6.373 1.00 97.06 96 LYS A O 1
ATOM 742 N N . SER A 1 97 ? -8.891 6.269 4.785 1.00 98.19 97 SER A N 1
ATOM 743 C CA . SER A 1 97 ? -8.512 5.134 3.948 1.00 98.19 97 SER A CA 1
ATOM 744 C C . SER A 1 97 ? -7.265 5.460 3.135 1.00 98.19 97 SER A C 1
ATOM 746 O O . SER A 1 97 ? -7.117 6.569 2.623 1.00 98.19 97 SER A O 1
ATOM 748 N N . SER A 1 98 ? -6.392 4.473 2.981 1.00 98.44 98 SER A N 1
ATOM 749 C CA . SER A 1 98 ? -5.260 4.538 2.056 1.00 98.44 98 SER A CA 1
ATOM 750 C C . SER A 1 98 ? -5.625 4.032 0.656 1.00 98.44 98 SER A C 1
ATOM 752 O O . SER A 1 98 ? -4.858 4.212 -0.288 1.00 98.44 98 SER A O 1
ATOM 754 N N . ILE A 1 99 ? -6.797 3.404 0.510 1.00 98.75 99 ILE A N 1
ATOM 755 C CA . ILE A 1 99 ? -7.399 3.077 -0.782 1.00 98.75 99 ILE A CA 1
ATOM 756 C C . ILE A 1 99 ? -8.472 4.130 -1.063 1.00 98.75 99 ILE A C 1
ATOM 758 O O . ILE A 1 99 ? -9.456 4.231 -0.337 1.00 98.75 99 ILE A O 1
ATOM 762 N N . VAL A 1 100 ? -8.287 4.922 -2.113 1.00 98.56 100 VAL A N 1
ATOM 763 C CA . VAL A 1 100 ? -9.133 6.090 -2.417 1.00 98.56 100 VAL A CA 1
ATOM 764 C C . VAL A 1 100 ? -9.707 6.000 -3.824 1.00 98.56 100 VAL A C 1
ATOM 766 O O . VAL A 1 100 ? -9.188 5.272 -4.662 1.00 98.56 100 VAL A O 1
ATOM 769 N N . TRP A 1 101 ? -10.761 6.745 -4.147 1.00 98.06 101 TRP A N 1
ATOM 770 C CA . TRP A 1 101 ? -11.241 6.805 -5.532 1.00 98.06 101 TRP A CA 1
ATOM 771 C C . TRP A 1 101 ? -10.227 7.464 -6.476 1.00 98.06 101 TRP A C 1
ATOM 773 O O . TRP A 1 101 ? -9.865 6.895 -7.508 1.00 98.06 101 TRP A O 1
ATOM 783 N N . SER A 1 102 ? -9.722 8.632 -6.088 1.00 96.88 102 SER A N 1
ATOM 784 C CA . SER A 1 102 ? -8.764 9.442 -6.841 1.00 96.88 102 SER A CA 1
ATOM 785 C C . SER A 1 102 ? -7.768 10.104 -5.896 1.00 96.88 102 SER A C 1
ATOM 787 O O . SER A 1 102 ? -8.069 10.279 -4.718 1.00 96.88 102 SER A O 1
ATOM 789 N N . TYR A 1 103 ? -6.602 10.477 -6.420 1.00 97.06 103 TYR A N 1
ATOM 790 C CA . TYR A 1 103 ? -5.569 11.185 -5.670 1.00 97.06 103 TYR A CA 1
ATOM 791 C C . TYR A 1 103 ? -4.843 12.177 -6.581 1.00 97.06 103 TYR A C 1
ATOM 793 O O . TYR A 1 103 ? -4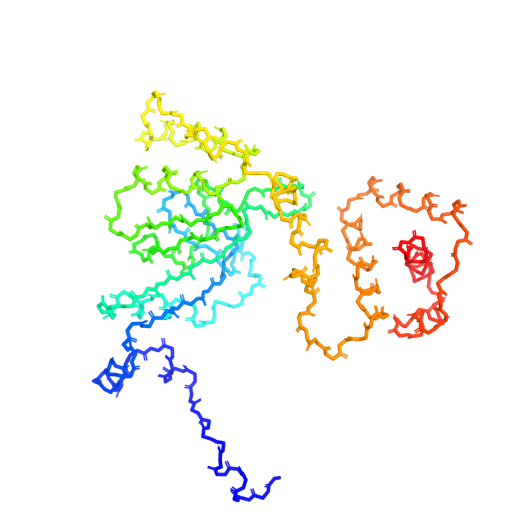.575 11.854 -7.740 1.00 97.06 103 TYR A O 1
ATOM 801 N N . GLY A 1 104 ? -4.521 13.363 -6.064 1.00 95.25 104 GLY A N 1
ATOM 802 C CA . GLY A 1 104 ? -3.868 14.453 -6.803 1.00 95.25 104 GLY A CA 1
ATOM 803 C C . GLY A 1 104 ? -2.397 14.232 -7.190 1.00 95.25 104 GLY A C 1
ATOM 804 O O . GLY A 1 104 ? -1.796 15.110 -7.800 1.00 95.25 104 GLY A O 1
ATOM 805 N N . SER A 1 105 ? -1.809 13.081 -6.858 1.00 94.56 105 SER A N 1
ATOM 806 C CA . SER A 1 105 ? -0.429 12.717 -7.202 1.00 94.56 105 SER A CA 1
ATOM 807 C C . SER A 1 105 ? -0.344 11.266 -7.679 1.00 94.56 105 SER A C 1
ATOM 809 O O . SER A 1 105 ? -1.156 10.425 -7.289 1.00 94.56 105 SER A O 1
ATOM 811 N N . VAL A 1 106 ? 0.640 10.966 -8.532 1.00 96.12 106 VAL A N 1
ATOM 812 C CA . VAL A 1 106 ? 0.883 9.623 -9.072 1.00 96.12 106 VAL A CA 1
ATOM 813 C C . VAL A 1 106 ? 2.383 9.372 -9.186 1.00 96.12 106 VAL A C 1
ATOM 815 O O . VAL A 1 106 ? 3.060 9.977 -10.012 1.00 96.12 106 VAL A O 1
ATOM 818 N N . THR A 1 107 ? 2.876 8.407 -8.415 1.00 96.25 107 THR A N 1
ATOM 819 C CA . THR A 1 107 ? 4.239 7.875 -8.548 1.00 96.25 107 THR A CA 1
ATOM 820 C C . THR A 1 107 ? 4.257 6.713 -9.533 1.00 96.25 107 THR A C 1
ATOM 822 O O . THR A 1 107 ? 5.106 6.642 -10.420 1.00 96.25 107 THR A O 1
ATOM 825 N N . ILE A 1 108 ? 3.297 5.792 -9.386 1.00 97.69 108 ILE A N 1
ATOM 826 C CA . ILE A 1 108 ? 3.163 4.603 -10.226 1.00 97.69 108 ILE A CA 1
ATOM 827 C C . ILE A 1 108 ? 1.834 4.678 -10.983 1.00 97.69 108 ILE A C 1
ATOM 829 O O . ILE A 1 108 ? 0.768 4.577 -10.364 1.00 97.69 108 ILE A O 1
ATOM 833 N N . PRO A 1 109 ? 1.858 4.838 -12.317 1.00 97.06 109 PRO A N 1
ATOM 834 C CA . PRO A 1 109 ? 0.639 4.913 -13.105 1.00 97.06 109 PRO A CA 1
ATOM 835 C C . PRO A 1 109 ? -0.091 3.570 -13.112 1.00 97.06 109 PRO A C 1
ATOM 837 O O . PRO A 1 109 ? 0.524 2.503 -13.114 1.00 97.06 109 PRO A O 1
ATOM 840 N N . ARG A 1 110 ? -1.423 3.619 -13.221 1.00 96.44 110 ARG A N 1
ATOM 841 C CA . ARG A 1 110 ? -2.293 2.430 -13.187 1.00 96.44 110 ARG A CA 1
ATOM 842 C C . ARG A 1 110 ? -1.944 1.342 -14.207 1.00 96.44 110 ARG A C 1
ATOM 844 O O . ARG A 1 110 ? -2.320 0.194 -14.025 1.00 96.44 110 ARG A O 1
ATOM 851 N N . HIS A 1 111 ? -1.261 1.684 -15.298 1.00 96.50 111 HIS A N 1
ATOM 852 C CA . HIS A 1 111 ? -0.842 0.725 -16.327 1.00 96.50 111 HIS A CA 1
ATOM 853 C C . HIS A 1 111 ? 0.263 -0.216 -15.845 1.00 96.50 111 HIS A C 1
ATOM 855 O O . HIS A 1 111 ? 0.409 -1.307 -16.383 1.00 96.50 111 HIS A O 1
ATOM 861 N N . LEU A 1 112 ? 0.995 0.185 -14.805 1.00 97.25 112 LEU A N 1
ATOM 862 C CA . LEU A 1 112 ? 2.037 -0.613 -14.174 1.00 97.25 112 LEU A CA 1
ATOM 863 C C . LEU A 1 112 ? 1.552 -1.304 -12.887 1.00 97.25 112 LEU A C 1
ATOM 865 O O . LEU A 1 112 ? 2.368 -1.808 -12.113 1.00 97.25 112 LEU A O 1
ATOM 869 N N . ARG A 1 113 ? 0.232 -1.364 -12.652 1.00 96.56 113 ARG A N 1
ATOM 870 C CA . ARG A 1 113 ? -0.346 -2.098 -11.518 1.00 96.56 113 ARG A CA 1
ATOM 871 C C . ARG A 1 113 ? -0.041 -3.593 -11.618 1.00 96.56 113 ARG A C 1
ATOM 873 O O . ARG A 1 113 ? -0.081 -4.175 -12.703 1.00 96.56 113 ARG A O 1
ATOM 880 N N . ASP A 1 114 ? 0.240 -4.203 -10.474 1.00 98.44 114 ASP A N 1
ATOM 881 C CA . ASP A 1 114 ? 0.450 -5.644 -10.351 1.00 98.44 114 ASP A CA 1
ATOM 882 C C . ASP A 1 114 ? -0.275 -6.161 -9.101 1.00 98.44 114 ASP A C 1
ATOM 884 O O . ASP A 1 114 ? -1.502 -6.159 -9.092 1.00 98.44 114 ASP A O 1
ATOM 888 N N . VAL A 1 115 ? 0.425 -6.534 -8.029 1.00 98.75 115 VAL A N 1
ATOM 889 C CA . VAL A 1 115 ? -0.203 -6.979 -6.780 1.00 98.75 115 VAL A CA 1
ATOM 890 C C . VAL A 1 115 ? -0.246 -5.837 -5.770 1.00 98.75 115 VAL A C 1
ATOM 892 O O . VAL A 1 115 ? 0.783 -5.211 -5.517 1.00 98.75 115 VAL A O 1
ATOM 895 N N . ILE A 1 116 ? -1.410 -5.600 -5.161 1.00 98.81 116 ILE A N 1
ATOM 896 C CA . ILE A 1 116 ? -1.576 -4.707 -4.005 1.00 98.81 116 ILE A CA 1
ATOM 897 C C . ILE A 1 116 ? -1.878 -5.543 -2.762 1.00 98.81 116 ILE A C 1
ATOM 899 O O . ILE A 1 116 ? -2.694 -6.463 -2.819 1.00 98.81 116 ILE A O 1
ATOM 903 N N . ILE A 1 117 ? -1.227 -5.232 -1.645 1.00 98.88 117 ILE A N 1
ATOM 904 C CA . ILE A 1 117 ? -1.351 -5.973 -0.388 1.00 98.88 117 ILE A CA 1
ATOM 905 C C . ILE A 1 117 ? -1.655 -5.002 0.746 1.00 98.88 117 ILE A C 1
ATOM 907 O O . ILE A 1 117 ? -0.908 -4.047 0.964 1.00 98.88 117 ILE A O 1
ATOM 911 N N . THR A 1 118 ? -2.717 -5.296 1.488 1.00 98.81 118 THR A N 1
ATOM 912 C CA . THR A 1 118 ? -2.988 -4.714 2.806 1.00 98.81 118 THR A CA 1
ATOM 913 C C . THR A 1 118 ? -2.947 -5.813 3.860 1.00 98.81 118 THR A C 1
ATOM 915 O O . THR A 1 118 ? -2.820 -6.999 3.555 1.00 98.81 118 THR A O 1
ATOM 918 N N . GLU A 1 119 ? -3.106 -5.442 5.123 1.00 97.88 119 GLU A N 1
ATOM 919 C CA . GLU A 1 119 ? -3.300 -6.394 6.214 1.00 97.88 119 GLU A CA 1
ATOM 920 C C . GLU A 1 119 ? -4.551 -7.273 6.070 1.00 97.88 119 GLU A C 1
ATOM 922 O O . GLU A 1 119 ? -4.660 -8.293 6.746 1.00 97.88 119 GLU A O 1
ATOM 927 N N . TYR A 1 120 ? -5.490 -6.891 5.200 1.00 98.50 120 TYR A N 1
ATOM 928 C CA . TYR A 1 120 ? -6.745 -7.608 4.990 1.00 98.50 120 TYR A CA 1
ATOM 929 C C . TYR A 1 120 ? -6.701 -8.576 3.807 1.00 98.50 120 TYR A C 1
ATOM 931 O O . TYR A 1 120 ? -7.604 -9.399 3.652 1.00 98.50 120 TYR A O 1
ATOM 939 N N . GLY A 1 121 ? -5.658 -8.515 2.976 1.00 98.06 121 GLY A N 1
ATOM 940 C CA . GLY A 1 121 ? -5.467 -9.485 1.909 1.00 98.06 121 GLY A CA 1
ATOM 941 C C . GLY A 1 121 ? -4.673 -8.971 0.719 1.00 98.06 121 GLY A C 1
ATOM 942 O O . GLY A 1 121 ? -3.975 -7.959 0.768 1.00 98.06 121 GLY A O 1
ATOM 943 N N . VAL A 1 122 ? -4.795 -9.720 -0.374 1.00 98.69 122 VAL A N 1
ATOM 944 C CA . VAL A 1 122 ? -4.026 -9.540 -1.604 1.00 98.69 122 VAL A CA 1
ATOM 945 C C . VAL A 1 122 ? -4.978 -9.313 -2.774 1.00 98.69 122 VAL A C 1
ATOM 947 O O . VAL A 1 122 ? -5.870 -10.124 -3.021 1.00 98.69 122 VAL A O 1
ATOM 950 N N . ALA A 1 123 ? -4.757 -8.238 -3.523 1.00 98.75 123 ALA A N 1
ATOM 951 C CA . ALA A 1 123 ? -5.442 -7.937 -4.770 1.00 98.75 123 ALA A CA 1
ATOM 952 C C . ALA A 1 123 ? -4.468 -8.092 -5.946 1.00 98.75 123 ALA A C 1
ATOM 954 O O . ALA A 1 123 ? -3.572 -7.272 -6.135 1.00 98.75 123 ALA A O 1
ATOM 955 N N . ASP A 1 124 ? -4.645 -9.140 -6.754 1.00 98.50 124 ASP A N 1
ATOM 956 C CA . ASP A 1 124 ? -3.926 -9.297 -8.024 1.00 98.50 124 ASP A CA 1
ATOM 957 C C . ASP A 1 124 ? -4.619 -8.454 -9.105 1.00 98.50 124 ASP A C 1
ATOM 959 O O . ASP A 1 124 ? -5.781 -8.701 -9.426 1.00 98.50 124 ASP A O 1
ATOM 963 N N . LEU A 1 125 ? -3.953 -7.436 -9.646 1.00 98.56 125 LEU A N 1
ATOM 964 C CA . LEU A 1 125 ? -4.548 -6.471 -10.578 1.00 98.56 125 LEU A CA 1
ATOM 965 C C . LEU A 1 125 ? -3.980 -6.568 -11.997 1.00 98.56 125 LEU A C 1
ATOM 967 O O . LEU A 1 125 ? -4.491 -5.906 -12.911 1.00 98.56 125 LEU A O 1
ATOM 971 N N . ARG A 1 126 ? -2.915 -7.352 -12.204 1.00 96.81 126 ARG A N 1
ATOM 972 C CA . ARG A 1 126 ? -2.218 -7.396 -13.493 1.00 96.81 126 ARG A CA 1
ATOM 973 C C . ARG A 1 126 ? -3.133 -7.993 -14.560 1.00 96.81 126 ARG A C 1
ATOM 975 O O . ARG A 1 126 ? -3.732 -9.049 -14.371 1.00 96.81 126 ARG A O 1
ATOM 982 N N . GLY A 1 127 ? -3.260 -7.286 -15.682 1.00 95.75 127 GLY A N 1
ATOM 983 C CA . GLY A 1 127 ? -4.103 -7.704 -16.809 1.00 95.75 127 GLY A CA 1
ATOM 984 C C . GLY A 1 127 ? -5.613 -7.685 -16.539 1.00 95.75 127 GLY A C 1
ATOM 985 O O . GLY A 1 127 ? -6.377 -8.109 -17.398 1.00 95.75 127 GLY A O 1
ATOM 986 N N . GLN A 1 128 ? -6.063 -7.200 -15.378 1.00 98.25 128 GLN A N 1
ATOM 987 C CA . GLN A 1 128 ? -7.487 -7.155 -15.048 1.00 98.25 128 GLN A CA 1
ATOM 988 C C . GLN A 1 128 ? -8.165 -5.912 -15.643 1.00 98.25 128 GLN A C 1
ATOM 990 O O . GLN A 1 128 ? -7.531 -4.850 -15.711 1.00 98.25 128 GLN A O 1
ATOM 995 N N . PRO A 1 129 ? -9.453 -5.991 -16.030 1.00 97.00 129 PRO A N 1
ATOM 996 C CA . PRO A 1 129 ? -10.236 -4.821 -16.413 1.00 97.00 129 PRO A CA 1
ATOM 997 C C . PRO A 1 129 ? -10.515 -3.924 -15.201 1.00 97.00 129 PRO A C 1
ATOM 999 O O . PRO A 1 129 ? -10.511 -4.377 -14.058 1.00 97.00 129 PRO A O 1
ATOM 1002 N N . ASP A 1 130 ? -10.799 -2.642 -15.444 1.00 96.69 130 ASP A N 1
ATOM 1003 C CA . ASP A 1 130 ? -10.990 -1.658 -14.368 1.00 96.69 130 ASP A CA 1
ATOM 1004 C C . ASP A 1 130 ? -12.060 -2.061 -13.349 1.00 96.69 130 ASP A C 1
ATOM 1006 O O . ASP A 1 130 ? -11.829 -1.908 -12.156 1.00 96.69 130 ASP A O 1
ATOM 1010 N N . GLY A 1 131 ? -13.202 -2.595 -13.793 1.00 97.94 131 GLY A N 1
ATOM 1011 C CA . GLY A 1 131 ? -14.260 -3.024 -12.874 1.00 97.94 131 GLY A CA 1
ATOM 1012 C C . GLY A 1 131 ? -13.787 -4.115 -11.911 1.00 97.94 131 GLY A C 1
ATOM 1013 O O . GLY A 1 131 ? -14.067 -4.049 -10.719 1.00 97.94 131 GLY A O 1
ATOM 1014 N N . GLU A 1 132 ? -12.999 -5.075 -12.397 1.00 98.50 132 GLU A N 1
ATOM 1015 C CA . GLU A 1 132 ? -12.443 -6.142 -11.560 1.00 98.50 132 GLU A CA 1
ATOM 1016 C C . GLU A 1 132 ? -11.362 -5.616 -10.610 1.00 98.50 132 GLU A C 1
ATOM 1018 O O . GLU A 1 132 ? -11.313 -6.006 -9.445 1.00 98.50 132 GLU A O 1
ATOM 1023 N N . VAL A 1 133 ? -10.540 -4.666 -11.064 1.00 98.75 133 VAL A N 1
ATOM 1024 C CA . VAL A 1 133 ? -9.565 -3.992 -10.196 1.00 98.75 133 VAL A CA 1
ATOM 1025 C C . VAL A 1 133 ? -10.240 -3.250 -9.054 1.00 98.75 133 VAL A C 1
ATOM 1027 O O . VAL A 1 133 ? -9.835 -3.410 -7.903 1.00 98.75 133 VAL A O 1
ATOM 1030 N N . VAL A 1 134 ? -11.301 -2.502 -9.351 1.00 98.81 134 VAL A N 1
ATOM 1031 C CA . VAL A 1 134 ? -12.086 -1.795 -8.337 1.00 98.81 134 VAL A CA 1
ATOM 1032 C C . VAL A 1 134 ? -12.670 -2.787 -7.329 1.00 98.81 134 VAL A C 1
ATOM 1034 O O . VAL A 1 134 ? -12.517 -2.587 -6.124 1.00 98.81 134 VAL A O 1
ATOM 1037 N N . LYS A 1 135 ? -13.279 -3.890 -7.795 1.00 98.88 135 LYS A N 1
ATOM 1038 C CA . LYS A 1 135 ? -13.816 -4.947 -6.918 1.00 98.88 135 LYS A CA 1
ATOM 1039 C C . LYS A 1 135 ? -12.729 -5.499 -5.988 1.00 98.88 135 LYS A C 1
ATOM 1041 O O . LYS A 1 135 ? -12.935 -5.531 -4.777 1.00 98.88 135 LYS A O 1
ATOM 1046 N N . ARG A 1 136 ? -11.564 -5.879 -6.527 1.00 98.88 136 ARG A N 1
ATOM 1047 C CA . ARG A 1 136 ? -10.451 -6.463 -5.753 1.00 98.88 136 ARG A CA 1
ATOM 1048 C C . ARG A 1 136 ? -9.845 -5.492 -4.744 1.00 98.88 136 ARG A C 1
ATOM 1050 O O . ARG A 1 136 ? -9.550 -5.898 -3.626 1.00 98.88 136 ARG A O 1
ATOM 1057 N N . LEU A 1 137 ? -9.694 -4.217 -5.100 1.00 98.94 137 LEU A N 1
ATOM 1058 C CA . LEU A 1 137 ? -9.179 -3.203 -4.176 1.00 98.94 137 LEU A CA 1
ATOM 1059 C C . LEU A 1 137 ? -10.147 -2.930 -3.022 1.00 98.94 137 LEU A C 1
ATOM 1061 O O . LEU A 1 137 ? -9.718 -2.858 -1.875 1.00 98.94 137 LEU A O 1
ATOM 1065 N N . ILE A 1 138 ? -11.454 -2.860 -3.291 1.00 98.88 138 ILE A N 1
ATOM 1066 C CA . ILE A 1 138 ? -12.472 -2.714 -2.237 1.00 98.88 138 ILE A CA 1
ATOM 1067 C C . ILE A 1 138 ? -12.446 -3.917 -1.280 1.00 98.88 138 ILE A C 1
ATOM 1069 O O . ILE A 1 138 ? -12.570 -3.742 -0.069 1.00 98.88 138 ILE A O 1
ATOM 1073 N N . GLN A 1 139 ? -12.235 -5.132 -1.795 1.00 98.81 139 GLN A N 1
ATOM 1074 C CA . GLN A 1 139 ? -12.166 -6.355 -0.983 1.00 98.81 139 GLN A CA 1
ATOM 1075 C C . GLN A 1 139 ? -10.993 -6.384 0.006 1.00 98.81 139 GLN A C 1
ATOM 1077 O O . GLN A 1 139 ? -11.072 -7.110 0.992 1.00 98.81 139 GLN A O 1
ATOM 1082 N N . ILE A 1 140 ? -9.933 -5.604 -0.227 1.00 98.81 140 ILE A N 1
ATOM 1083 C CA . ILE A 1 140 ? -8.781 -5.479 0.684 1.00 98.81 140 ILE A CA 1
ATOM 1084 C C . ILE A 1 140 ? -8.732 -4.118 1.400 1.00 98.81 140 ILE A C 1
ATOM 1086 O O . ILE A 1 140 ? -7.780 -3.831 2.126 1.00 98.81 140 ILE A O 1
ATOM 1090 N N . ALA A 1 141 ? -9.745 -3.271 1.207 1.00 98.81 141 ALA A N 1
ATOM 1091 C CA . ALA A 1 141 ? -9.914 -2.035 1.958 1.00 98.81 141 ALA A CA 1
ATOM 1092 C C . ALA A 1 141 ? -10.496 -2.315 3.348 1.00 98.81 141 ALA A C 1
ATOM 1094 O O . ALA A 1 141 ? -11.157 -3.332 3.570 1.00 98.81 141 ALA A O 1
ATOM 1095 N N . ASP A 1 142 ? -10.276 -1.381 4.268 1.00 98.69 142 ASP A N 1
ATOM 1096 C CA . ASP A 1 142 ? -10.891 -1.404 5.592 1.00 98.69 142 ASP A CA 1
ATOM 1097 C C . ASP A 1 142 ? -12.416 -1.253 5.485 1.00 98.69 142 ASP A C 1
ATOM 1099 O O . ASP A 1 142 ? -12.923 -0.379 4.768 1.00 98.69 142 ASP A O 1
ATOM 1103 N N . SER A 1 143 ? -13.157 -2.108 6.192 1.00 98.69 143 SER A N 1
ATOM 1104 C CA . SER A 1 143 ? -14.614 -2.199 6.062 1.00 98.69 143 SER A CA 1
ATOM 1105 C C . SER A 1 143 ? -15.350 -0.930 6.479 1.00 98.69 143 SER A C 1
ATOM 1107 O O . SER A 1 143 ? -16.449 -0.692 5.981 1.00 98.69 143 SER A O 1
ATOM 1109 N N . ARG A 1 144 ? -14.733 -0.052 7.283 1.00 98.31 144 ARG A N 1
ATOM 1110 C CA . ARG A 1 144 ? -15.300 1.268 7.613 1.00 98.31 144 ARG A CA 1
ATOM 1111 C C . ARG A 1 144 ? -15.426 2.183 6.390 1.00 98.31 144 ARG A C 1
ATOM 1113 O O . ARG A 1 144 ? -16.270 3.072 6.384 1.00 98.31 144 ARG A O 1
ATOM 1120 N N . PHE A 1 145 ? -14.623 1.957 5.347 1.00 98.62 145 PHE A N 1
ATOM 1121 C CA . PHE A 1 145 ? -14.573 2.800 4.144 1.00 98.62 145 PHE A CA 1
ATOM 1122 C C . PHE A 1 145 ? -15.137 2.120 2.888 1.00 98.62 145 PHE A C 1
ATOM 1124 O O . PHE A 1 145 ? -15.445 2.800 1.907 1.00 98.62 145 PHE A O 1
ATOM 1131 N N . GLN A 1 146 ? -15.334 0.798 2.908 1.00 98.75 146 GLN A N 1
ATOM 1132 C CA . GLN A 1 146 ? -15.906 0.042 1.787 1.00 98.75 146 GLN A CA 1
ATOM 1133 C C . GLN A 1 146 ? -17.239 0.612 1.249 1.00 98.75 146 GLN A C 1
ATOM 1135 O O . GLN A 1 146 ? -17.364 0.694 0.024 1.00 98.75 146 GLN A O 1
ATOM 1140 N N . PRO A 1 147 ? -18.220 1.042 2.077 1.00 98.62 147 PRO A N 1
ATOM 1141 C CA . PRO A 1 147 ? -19.493 1.559 1.563 1.00 98.62 147 PRO A CA 1
ATOM 1142 C C . PRO A 1 147 ? -19.339 2.801 0.676 1.00 98.62 147 PRO A C 1
ATOM 1144 O O . PRO A 1 147 ? -19.931 2.870 -0.402 1.00 98.62 147 PRO A O 1
ATOM 1147 N N . GLU A 1 148 ? -18.507 3.759 1.092 1.00 98.50 148 GLU A N 1
ATOM 1148 C CA . GLU A 1 148 ? -18.269 4.988 0.326 1.00 98.50 148 GLU A CA 1
ATOM 1149 C C . GLU A 1 148 ? -17.477 4.696 -0.955 1.00 98.50 148 GLU A C 1
ATOM 1151 O O . GLU A 1 148 ? -17.823 5.201 -2.022 1.00 98.50 148 GLU A O 1
ATOM 1156 N N . LEU A 1 149 ? -16.488 3.797 -0.897 1.00 98.75 149 LEU A N 1
ATOM 1157 C CA . LEU A 1 149 ? -15.744 3.347 -2.078 1.00 98.75 149 LEU A CA 1
ATOM 1158 C C . LEU A 1 149 ? -16.659 2.690 -3.126 1.00 98.75 149 LEU A C 1
ATOM 1160 O O . LEU A 1 149 ? -16.559 2.985 -4.320 1.00 98.75 149 LEU A O 1
ATOM 1164 N N . VAL A 1 150 ? -17.593 1.835 -2.692 1.00 98.75 150 VAL A N 1
ATOM 1165 C CA . VAL A 1 150 ? -18.599 1.226 -3.578 1.00 98.75 150 VAL A CA 1
ATOM 1166 C C . VAL A 1 150 ? -19.506 2.292 -4.185 1.00 98.75 150 VAL A C 1
ATOM 1168 O O . VAL A 1 150 ? -19.753 2.266 -5.392 1.00 98.75 150 VAL A O 1
ATOM 1171 N N . LYS A 1 151 ? -19.990 3.239 -3.375 1.00 98.62 151 LYS A N 1
ATOM 1172 C CA . LYS A 1 151 ? -20.852 4.334 -3.834 1.00 98.62 151 LYS A CA 1
ATOM 1173 C C . LYS A 1 151 ? -20.160 5.181 -4.903 1.00 98.62 151 LYS A C 1
ATOM 1175 O O . LYS A 1 151 ? -20.747 5.406 -5.961 1.00 98.62 151 LYS A O 1
ATOM 1180 N N . GLN A 1 152 ? -18.912 5.588 -4.671 1.00 98.56 152 GLN A N 1
ATOM 1181 C CA . GLN A 1 152 ? -18.113 6.359 -5.630 1.00 98.56 152 GLN A CA 1
ATOM 1182 C C . GLN A 1 152 ? -17.919 5.594 -6.939 1.00 98.56 152 GLN A C 1
ATOM 1184 O O . GLN A 1 152 ? -18.135 6.144 -8.020 1.00 98.56 152 GLN A O 1
ATOM 1189 N N . ALA A 1 153 ? -17.590 4.306 -6.858 1.00 98.44 153 ALA A N 1
ATOM 1190 C CA . ALA A 1 153 ? -17.384 3.484 -8.040 1.00 98.44 153 ALA A CA 1
ATOM 1191 C C . ALA A 1 153 ? -18.673 3.214 -8.839 1.00 98.44 153 ALA A C 1
ATOM 1193 O O . ALA A 1 153 ? -18.624 3.209 -10.071 1.00 98.44 153 ALA A O 1
ATOM 1194 N N . LYS A 1 154 ? -19.828 3.042 -8.177 1.00 98.50 154 LYS A N 1
ATOM 1195 C CA . LYS A 1 154 ? -21.140 2.959 -8.848 1.00 98.50 154 LYS A CA 1
ATOM 1196 C C . LYS A 1 154 ? -21.493 4.275 -9.541 1.00 98.50 154 LYS A C 1
ATOM 1198 O O . LYS A 1 154 ? -21.872 4.259 -10.708 1.00 98.50 154 LYS A O 1
ATOM 1203 N N . ALA A 1 155 ? -21.304 5.409 -8.861 1.00 98.19 155 ALA A N 1
ATOM 1204 C CA . ALA A 1 155 ? -21.596 6.737 -9.410 1.00 98.19 155 ALA A CA 1
ATOM 1205 C C . ALA A 1 155 ? -20.803 7.049 -10.694 1.00 98.19 155 ALA A C 1
ATOM 1207 O O . ALA A 1 155 ? -21.287 7.775 -11.555 1.00 98.19 155 ALA A O 1
ATOM 1208 N N . HIS A 1 156 ? -19.615 6.460 -10.850 1.00 97.75 156 HIS A N 1
ATOM 1209 C CA . HIS A 1 156 ? -18.762 6.621 -12.032 1.00 97.75 156 HIS A CA 1
ATOM 1210 C C . HIS A 1 156 ? -18.828 5.435 -13.012 1.00 97.75 156 HIS A C 1
ATOM 1212 O O . HIS A 1 156 ? -17.947 5.284 -13.861 1.00 97.75 156 HIS A O 1
ATOM 1218 N N . GLY A 1 157 ? -19.826 4.554 -12.885 1.00 97.38 157 GLY A N 1
ATOM 1219 C CA . GLY A 1 157 ? -20.042 3.439 -13.813 1.00 97.38 157 GLY A CA 1
ATOM 1220 C C . GLY A 1 157 ? -18.936 2.376 -13.813 1.00 97.38 157 GLY A C 1
ATOM 1221 O O . GLY A 1 157 ? -18.798 1.631 -14.780 1.00 97.38 157 GLY A O 1
ATOM 1222 N N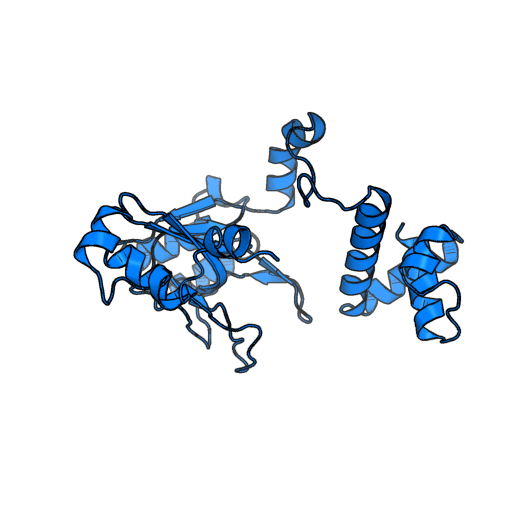 . LYS A 1 158 ? -18.120 2.299 -12.753 1.00 97.69 158 LYS A N 1
ATOM 1223 C CA . LYS A 1 158 ? -17.087 1.258 -12.596 1.00 97.69 158 LYS A CA 1
ATOM 1224 C C . LYS A 1 158 ? -17.597 0.009 -11.885 1.00 97.69 158 LYS A C 1
ATOM 1226 O O . LYS A 1 158 ? -16.949 -1.032 -11.967 1.00 97.69 158 LYS A O 1
ATOM 1231 N N . LEU A 1 159 ? -18.743 0.105 -11.215 1.00 98.19 159 LEU A N 1
ATOM 1232 C CA . LEU A 1 159 ? -19.445 -1.019 -10.609 1.00 98.19 159 LEU A CA 1
ATOM 1233 C C . LEU A 1 159 ? -20.908 -1.043 -11.038 1.00 98.19 159 LEU A C 1
ATOM 1235 O O . LEU A 1 159 ? -21.534 -0.016 -11.281 1.00 98.19 159 LEU A O 1
ATOM 1239 N N . GLU A 1 160 ? -21.436 -2.255 -11.072 1.00 97.44 160 GLU A N 1
ATOM 1240 C CA . GLU A 1 160 ? -22.826 -2.583 -11.366 1.00 97.44 160 GLU A CA 1
ATOM 1241 C C . GLU A 1 160 ? -23.729 -2.071 -10.234 1.00 97.44 160 GLU A C 1
ATOM 1243 O O . GLU A 1 160 ? -23.339 -2.116 -9.063 1.00 97.44 160 GLU A O 1
ATOM 1248 N N . ALA A 1 161 ? -24.955 -1.636 -10.541 1.00 95.81 161 ALA A N 1
ATOM 1249 C CA . ALA A 1 161 ? -25.878 -1.106 -9.530 1.00 95.81 161 ALA A CA 1
ATOM 1250 C C . ALA A 1 161 ? -26.148 -2.106 -8.387 1.00 95.81 161 ALA A C 1
ATOM 1252 O O . ALA A 1 161 ? -26.197 -1.708 -7.222 1.00 95.81 161 ALA A O 1
ATOM 1253 N N . GLY A 1 162 ? -26.237 -3.401 -8.710 1.00 97.00 162 GLY A N 1
ATOM 1254 C CA . GLY A 1 162 ? -26.442 -4.490 -7.751 1.00 97.00 162 GLY A CA 1
ATOM 1255 C C . GLY A 1 162 ? -25.171 -5.021 -7.084 1.00 97.00 162 GLY A C 1
ATOM 1256 O O . GLY A 1 162 ? -25.258 -5.957 -6.300 1.00 97.00 162 GLY A O 1
ATOM 1257 N N . TYR A 1 163 ? -23.987 -4.466 -7.375 1.00 98.06 163 TYR A N 1
ATOM 1258 C CA . TYR A 1 163 ? -22.761 -4.955 -6.746 1.00 98.06 163 TYR A CA 1
ATOM 1259 C C . TYR A 1 163 ? -22.780 -4.709 -5.236 1.00 98.06 163 TYR A C 1
ATOM 1261 O O . TYR A 1 163 ? -22.987 -3.580 -4.776 1.00 98.06 163 TYR A O 1
ATOM 1269 N N . GLU A 1 164 ? -22.454 -5.754 -4.489 1.00 97.94 164 GLU A N 1
ATOM 1270 C CA . GLU A 1 164 ? -22.142 -5.691 -3.072 1.00 97.94 164 GLU A CA 1
ATOM 1271 C C . GLU A 1 164 ? -20.787 -6.346 -2.813 1.00 97.94 164 GLU A C 1
ATOM 1273 O O . GLU A 1 164 ? -20.390 -7.295 -3.492 1.00 97.94 164 GLU A O 1
ATOM 1278 N N . VAL A 1 165 ? -20.074 -5.861 -1.796 1.00 98.44 165 VAL A N 1
ATOM 1279 C CA . VAL A 1 165 ? -18.835 -6.504 -1.344 1.00 98.44 165 VAL A CA 1
ATOM 1280 C C . VAL A 1 165 ? -19.169 -7.931 -0.887 1.00 98.44 165 VAL A C 1
ATOM 1282 O O . VAL A 1 165 ? -20.129 -8.086 -0.137 1.00 98.44 165 VAL A O 1
ATOM 1285 N N . PRO A 1 166 ? -18.442 -8.986 -1.291 1.00 98.50 166 PRO A N 1
ATOM 1286 C CA . PRO A 1 166 ? -18.727 -10.338 -0.807 1.00 98.50 166 PRO A CA 1
ATOM 1287 C C . PRO A 1 166 ? -18.568 -10.444 0.715 1.00 98.50 166 PRO A C 1
ATOM 1289 O O . PRO A 1 166 ? -17.653 -9.843 1.277 1.00 98.50 166 PRO A O 1
ATOM 1292 N N . GLU A 1 167 ? -19.423 -11.229 1.375 1.00 97.81 167 GLU A N 1
ATOM 1293 C CA . GLU A 1 167 ? -19.519 -11.317 2.845 1.00 97.81 167 GLU A CA 1
ATOM 1294 C C . GLU A 1 167 ? -18.167 -11.532 3.539 1.00 97.81 167 GLU A C 1
ATOM 1296 O O . GLU A 1 167 ? -17.844 -10.829 4.495 1.00 97.81 167 GLU A O 1
ATOM 1301 N N . ARG A 1 168 ? -17.320 -12.414 2.991 1.00 97.31 168 ARG A N 1
ATOM 1302 C CA . ARG A 1 168 ? -15.987 -12.722 3.539 1.00 97.31 168 ARG A CA 1
ATOM 1303 C C . ARG A 1 168 ? -15.053 -11.511 3.687 1.00 97.31 168 ARG A C 1
ATOM 1305 O O . ARG A 1 168 ? -14.072 -11.604 4.415 1.00 97.31 168 ARG A O 1
ATOM 1312 N N . TYR A 1 169 ? -15.339 -10.413 2.987 1.00 98.19 169 TYR A N 1
ATOM 1313 C CA . TYR A 1 169 ? -14.551 -9.178 2.981 1.00 98.19 169 TYR A CA 1
ATOM 1314 C C . TYR A 1 169 ? -15.216 -8.023 3.737 1.00 98.19 169 TYR A C 1
ATOM 1316 O O . TYR A 1 169 ? -14.656 -6.932 3.787 1.00 98.19 169 TYR A O 1
ATOM 1324 N N . ARG A 1 170 ? -16.413 -8.228 4.306 1.00 97.38 170 ARG A N 1
ATOM 1325 C CA . ARG A 1 170 ? -17.169 -7.182 5.020 1.00 97.38 170 ARG A CA 1
ATOM 1326 C C . ARG A 1 170 ? -16.717 -6.981 6.471 1.00 97.38 170 ARG A C 1
ATOM 1328 O O . ARG A 1 170 ? -17.266 -6.125 7.153 1.00 97.38 170 ARG A O 1
ATOM 1335 N N . ASN A 1 171 ? -15.744 -7.766 6.939 1.00 97.56 171 ASN A N 1
ATOM 1336 C CA . ASN A 1 171 ? -15.192 -7.687 8.294 1.00 97.56 171 ASN A CA 1
ATOM 1337 C C . ASN A 1 171 ? -13.669 -7.452 8.283 1.00 97.56 171 ASN A C 1
ATOM 1339 O O . ASN A 1 171 ? -12.911 -8.069 9.033 1.00 97.56 171 ASN A O 1
ATOM 1343 N N . ASN A 1 172 ? -13.218 -6.584 7.379 1.00 98.31 172 ASN A N 1
ATOM 1344 C CA . ASN A 1 172 ? -11.849 -6.088 7.314 1.00 98.31 172 ASN A CA 1
ATOM 1345 C C . ASN A 1 172 ? -11.676 -4.968 8.347 1.00 98.31 172 ASN A C 1
ATOM 1347 O O . ASN A 1 172 ? -11.667 -3.785 8.001 1.00 98.31 172 ASN A O 1
ATOM 1351 N N . LEU A 1 173 ? -11.616 -5.356 9.620 1.00 97.94 173 LEU A N 1
ATOM 1352 C CA . LEU A 1 173 ? -11.478 -4.456 10.763 1.00 97.94 173 LEU A CA 1
ATOM 1353 C C . LEU A 1 173 ? -10.234 -4.812 11.589 1.00 97.94 173 LEU A C 1
ATOM 1355 O O . LEU A 1 173 ? -9.887 -5.999 11.666 1.00 97.94 173 LEU A O 1
ATOM 1359 N N . PRO A 1 174 ? -9.580 -3.832 12.243 1.00 95.69 174 PRO A N 1
ATOM 1360 C CA . PRO A 1 174 ? -8.420 -4.097 13.091 1.00 95.69 174 PRO A CA 1
ATOM 1361 C C . PRO A 1 174 ? -8.718 -5.105 14.204 1.00 95.69 174 PRO A C 1
ATOM 1363 O O . PRO A 1 174 ? -7.909 -5.994 14.456 1.00 95.69 174 PRO A O 1
ATOM 1366 N N . GLU A 1 175 ? -9.894 -5.015 14.824 1.00 95.94 175 GLU A N 1
ATOM 1367 C CA . GLU A 1 175 ? -10.329 -5.893 15.912 1.00 95.94 175 GLU A CA 1
ATOM 1368 C C . GLU A 1 175 ? -10.538 -7.322 15.405 1.00 95.94 175 GLU A C 1
ATOM 1370 O O . GLU A 1 175 ? -10.044 -8.273 16.001 1.00 95.94 175 GLU A O 1
ATOM 1375 N N . ALA A 1 176 ? -11.176 -7.474 14.241 1.00 96.81 176 ALA A N 1
ATOM 1376 C CA . ALA A 1 176 ? -11.376 -8.777 13.614 1.00 96.81 176 ALA A CA 1
ATOM 1377 C C . ALA A 1 176 ? -10.047 -9.440 13.219 1.00 96.81 176 ALA A C 1
ATOM 1379 O O . ALA A 1 176 ? -9.906 -10.662 13.308 1.00 96.81 176 ALA A O 1
ATOM 1380 N N . LEU A 1 177 ? -9.064 -8.650 12.774 1.00 95.12 177 LEU A N 1
ATOM 1381 C CA . LEU A 1 177 ? -7.720 -9.145 12.492 1.00 95.12 177 LEU A CA 1
ATOM 1382 C C . LEU A 1 177 ? -6.990 -9.532 13.784 1.00 95.12 177 LEU A C 1
ATOM 1384 O O . LEU A 1 177 ? -6.405 -10.611 13.842 1.00 95.12 177 LEU A O 1
ATOM 1388 N N . ALA A 1 178 ? -7.057 -8.698 14.822 1.00 93.75 178 ALA A N 1
ATOM 1389 C CA . ALA A 1 178 ? -6.449 -8.978 16.120 1.00 93.75 178 ALA A CA 1
ATOM 1390 C C . ALA A 1 178 ? -7.032 -10.249 16.755 1.00 93.75 178 ALA A C 1
ATOM 1392 O O . ALA A 1 178 ? -6.282 -11.109 17.206 1.00 93.75 178 ALA A O 1
ATOM 1393 N N . ASP A 1 179 ? -8.355 -10.415 16.712 1.00 95.94 179 ASP A N 1
ATOM 1394 C CA . ASP A 1 179 ? -9.048 -11.596 17.222 1.00 95.94 179 ASP A CA 1
ATOM 1395 C C . ASP A 1 179 ? -8.622 -12.871 16.497 1.00 95.94 179 ASP A C 1
ATOM 1397 O O . ASP A 1 179 ? -8.402 -13.899 17.141 1.00 95.94 179 ASP A O 1
ATOM 1401 N N . LYS A 1 180 ? -8.468 -12.800 15.167 1.00 94.12 180 LYS A N 1
ATOM 1402 C CA . LYS A 1 180 ? -7.927 -13.909 14.375 1.00 94.12 180 LYS A CA 1
ATOM 1403 C C . LYS A 1 180 ? -6.499 -14.219 14.793 1.00 94.12 180 LYS A C 1
ATOM 1405 O O . LYS A 1 180 ? -6.181 -15.388 14.944 1.00 94.12 180 LYS A O 1
ATOM 1410 N N . LEU A 1 181 ? -5.654 -13.202 14.976 1.00 94.19 181 LEU A N 1
ATOM 1411 C CA . LEU A 1 181 ? -4.229 -13.385 15.250 1.00 94.19 181 LEU A CA 1
ATOM 1412 C C . LEU A 1 181 ? -3.907 -13.780 16.705 1.00 94.19 181 LEU A C 1
ATOM 1414 O O . LEU A 1 181 ? -2.840 -14.341 16.961 1.00 94.19 181 LEU A O 1
ATOM 1418 N N . ARG A 1 182 ? -4.828 -13.527 17.644 1.00 94.81 182 ARG A N 1
ATOM 1419 C CA . ARG A 1 182 ? -4.652 -13.724 19.091 1.00 94.81 182 ARG A CA 1
ATOM 1420 C C . ARG A 1 182 ? -4.115 -15.106 19.491 1.00 94.81 182 ARG A C 1
ATOM 1422 O O . ARG A 1 182 ? -3.148 -15.116 20.245 1.00 94.81 182 ARG A O 1
ATOM 1429 N N . PRO A 1 183 ? -4.608 -16.249 18.967 1.00 96.00 183 PRO A N 1
ATOM 1430 C CA . PRO A 1 183 ? -4.079 -17.559 19.355 1.00 96.00 183 PRO A CA 1
ATOM 1431 C C . PRO A 1 183 ? -2.583 -17.727 19.055 1.00 96.00 183 PRO A C 1
ATOM 1433 O O . PRO A 1 183 ? -1.860 -18.348 19.828 1.00 96.00 183 PRO A O 1
ATOM 1436 N N . TRP A 1 184 ? -2.090 -17.155 17.950 1.00 94.31 184 TRP A N 1
ATOM 1437 C CA . TRP A 1 184 ? -0.666 -17.214 17.602 1.00 94.31 184 TRP A CA 1
ATOM 1438 C C . TRP A 1 184 ? 0.166 -16.196 18.384 1.00 94.31 184 TRP A C 1
ATOM 1440 O O . TRP A 1 184 ? 1.319 -16.479 18.706 1.00 94.31 184 TRP A O 1
ATOM 1450 N N . ALA A 1 185 ? -0.407 -15.037 18.717 1.00 89.44 185 ALA A N 1
ATOM 1451 C CA . ALA A 1 185 ? 0.236 -14.061 19.592 1.00 89.44 185 ALA A CA 1
ATOM 1452 C C . ALA A 1 185 ? 0.412 -14.614 21.019 1.00 89.44 185 ALA A C 1
ATOM 1454 O O . ALA A 1 185 ? 1.511 -14.555 21.563 1.00 89.44 185 ALA A O 1
ATOM 1455 N N . GLU A 1 186 ? -0.627 -15.229 21.592 1.00 91.44 186 GLU A N 1
ATOM 1456 C CA . GLU A 1 186 ? -0.588 -15.872 22.917 1.00 91.44 186 GLU A CA 1
ATOM 1457 C C . GLU A 1 186 ? 0.357 -17.081 22.953 1.00 91.44 186 GLU A C 1
ATOM 1459 O O . GLU A 1 186 ? 1.004 -17.332 23.966 1.00 91.44 186 GLU A O 1
ATOM 1464 N N . ALA A 1 187 ? 0.504 -17.791 21.829 1.00 93.75 187 ALA A N 1
ATOM 1465 C CA . ALA A 1 187 ? 1.496 -18.853 21.666 1.00 93.75 187 ALA A CA 1
ATOM 1466 C C . ALA A 1 187 ? 2.940 -18.336 21.477 1.00 93.75 187 ALA A C 1
ATOM 1468 O O . ALA A 1 187 ? 3.852 -19.140 21.284 1.00 93.75 187 ALA A O 1
ATOM 1469 N N . GLY A 1 188 ? 3.164 -17.015 21.477 1.00 88.06 188 GLY A N 1
ATOM 1470 C CA . GLY A 1 188 ? 4.482 -16.406 21.271 1.00 88.06 188 GLY A CA 1
ATOM 1471 C C . GLY A 1 188 ? 5.027 -16.535 19.842 1.00 88.06 188 GLY A C 1
ATOM 1472 O O . GLY A 1 188 ? 6.209 -16.298 19.612 1.00 88.06 188 GLY A O 1
ATOM 1473 N N . LEU A 1 189 ? 4.186 -16.908 18.871 1.00 90.19 189 LEU A N 1
ATOM 1474 C CA . LEU A 1 189 ? 4.579 -17.122 17.471 1.00 90.19 189 LEU A CA 1
ATOM 1475 C C . LEU A 1 189 ? 4.560 -15.834 16.635 1.00 90.19 189 LEU A C 1
ATOM 1477 O O . LEU A 1 189 ? 5.089 -15.816 15.525 1.00 90.19 189 LEU A O 1
ATOM 1481 N N . LEU A 1 190 ? 3.948 -14.767 17.154 1.00 87.62 190 LEU A N 1
ATOM 1482 C CA . LEU A 1 190 ? 3.878 -13.445 16.527 1.00 87.62 190 LEU A CA 1
ATOM 1483 C C . LEU A 1 190 ? 4.505 -12.391 17.452 1.00 87.62 190 LEU A C 1
ATOM 1485 O O . LEU A 1 190 ? 3.770 -11.638 18.091 1.00 87.62 190 LEU A O 1
ATOM 1489 N N . PRO A 1 191 ? 5.843 -12.346 17.572 1.00 80.88 191 PRO A N 1
ATOM 1490 C CA . PRO A 1 191 ? 6.501 -11.319 18.369 1.00 80.88 191 PRO A CA 1
ATOM 1491 C C . PRO A 1 191 ? 6.213 -9.918 17.812 1.00 80.88 191 PRO A C 1
ATOM 1493 O O . PRO A 1 191 ? 6.060 -9.728 16.605 1.00 80.88 191 PRO A O 1
ATOM 1496 N N . ASP A 1 192 ? 6.154 -8.925 18.695 1.00 74.25 192 ASP A N 1
ATOM 1497 C CA . ASP A 1 192 ? 6.005 -7.531 18.284 1.00 74.25 192 ASP A CA 1
ATOM 1498 C C . ASP A 1 192 ? 7.230 -7.065 17.484 1.00 74.25 192 ASP A C 1
ATOM 1500 O O . ASP A 1 192 ? 8.372 -7.435 17.764 1.00 74.25 192 ASP A O 1
ATOM 1504 N N . PHE A 1 193 ? 7.004 -6.178 16.514 1.00 71.81 193 PHE A N 1
ATOM 1505 C CA . PHE A 1 193 ? 8.099 -5.435 15.898 1.00 71.81 193 PHE A CA 1
ATOM 1506 C C . PHE A 1 193 ? 8.759 -4.515 16.953 1.00 71.81 193 PHE A C 1
ATOM 1508 O O . PHE A 1 193 ? 8.041 -3.799 17.662 1.00 71.81 193 PHE A O 1
ATOM 1515 N N . PRO A 1 194 ? 10.101 -4.452 17.009 1.00 71.62 194 PRO A N 1
ATOM 1516 C CA . PRO A 1 194 ? 11.009 -4.903 15.964 1.00 71.62 194 PRO A CA 1
ATOM 1517 C C . PRO A 1 194 ? 11.642 -6.280 16.225 1.00 71.62 194 PRO A C 1
ATOM 1519 O O . PRO A 1 194 ? 12.101 -6.587 17.319 1.00 71.62 194 PRO A O 1
ATOM 1522 N N . PHE A 1 195 ? 11.642 -7.128 15.191 1.00 70.81 195 PHE A N 1
ATOM 1523 C CA . PHE A 1 195 ? 12.087 -8.520 15.288 1.00 70.81 195 PHE A CA 1
ATOM 1524 C C . PHE A 1 195 ? 13.605 -8.598 15.474 1.00 70.81 195 PHE A C 1
ATOM 1526 O O . PHE A 1 195 ? 14.338 -8.076 14.636 1.00 70.81 195 PHE A O 1
ATOM 1533 N N . GLY A 1 196 ? 14.069 -9.280 16.526 1.00 63.22 196 GLY A N 1
ATOM 1534 C CA . GLY A 1 196 ? 15.493 -9.578 16.724 1.00 63.22 196 GLY A CA 1
ATOM 1535 C C . GLY A 1 196 ? 16.401 -8.345 16.733 1.00 63.22 196 GLY A C 1
ATOM 1536 O O . GLY A 1 196 ? 17.475 -8.389 16.141 1.00 63.22 196 GLY A O 1
ATOM 1537 N N . THR A 1 197 ? 15.955 -7.233 17.326 1.00 65.50 197 THR A N 1
ATOM 1538 C CA . THR A 1 197 ? 16.750 -5.998 17.364 1.00 65.50 197 THR A CA 1
ATOM 1539 C C . THR A 1 197 ? 17.737 -5.935 18.502 1.00 65.50 197 THR A C 1
ATOM 1541 O O . THR A 1 197 ? 17.501 -6.508 19.558 1.00 65.50 197 THR A O 1
ATOM 1544 N N . ASP A 1 198 ? 18.729 -5.067 18.330 1.00 65.94 198 ASP A N 1
ATOM 1545 C CA . ASP A 1 198 ? 19.621 -4.608 19.396 1.00 65.94 198 ASP A CA 1
ATOM 1546 C C . ASP A 1 198 ? 18.926 -3.705 20.439 1.00 65.94 198 ASP A C 1
ATOM 1548 O O . ASP A 1 198 ? 19.572 -3.282 21.395 1.00 65.94 198 ASP A O 1
ATOM 1552 N N . LEU A 1 199 ? 17.633 -3.380 20.265 1.00 71.94 199 LEU A N 1
ATOM 1553 C CA . LEU A 1 199 ? 16.877 -2.614 21.258 1.00 71.94 199 LEU A CA 1
ATOM 1554 C C . LEU A 1 199 ? 16.589 -3.468 22.491 1.00 71.94 199 LEU A C 1
ATOM 1556 O O . LEU A 1 199 ? 16.098 -4.593 22.377 1.00 71.94 199 LEU A O 1
ATOM 1560 N N . THR A 1 200 ? 16.828 -2.903 23.670 1.00 81.31 200 THR A N 1
ATOM 1561 C CA . THR A 1 200 ? 16.481 -3.554 24.937 1.00 81.31 200 THR A CA 1
ATOM 1562 C C . THR A 1 200 ? 14.967 -3.523 25.181 1.00 81.31 200 THR A C 1
ATOM 1564 O O . THR A 1 200 ? 14.238 -2.715 24.597 1.00 81.31 200 THR A O 1
ATOM 1567 N N . GLU A 1 201 ? 14.463 -4.379 26.078 1.00 78.94 201 GLU A N 1
ATOM 1568 C CA . GLU A 1 201 ? 13.042 -4.375 26.475 1.00 78.94 201 GLU A CA 1
ATOM 1569 C C . GLU A 1 201 ? 12.584 -2.995 26.980 1.00 78.94 201 GLU A C 1
ATOM 1571 O O . GLU A 1 201 ? 11.489 -2.531 26.651 1.00 78.94 201 GLU A O 1
ATOM 1576 N N . ASP A 1 202 ? 13.464 -2.301 27.704 1.00 80.31 202 ASP A N 1
ATOM 1577 C CA . ASP A 1 202 ? 13.250 -0.934 28.173 1.00 80.31 202 ASP A CA 1
ATOM 1578 C C . ASP A 1 202 ? 13.036 0.044 27.012 1.00 80.31 202 ASP A C 1
ATOM 1580 O O . ASP A 1 202 ? 12.093 0.836 27.022 1.00 80.31 202 ASP A O 1
ATOM 1584 N N . GLU A 1 203 ? 13.858 -0.034 25.965 1.00 78.62 203 GLU A N 1
ATOM 1585 C CA . GLU A 1 203 ? 13.729 0.835 24.793 1.00 78.62 203 GLU A CA 1
ATOM 1586 C C . GLU A 1 203 ? 12.435 0.574 24.026 1.00 78.62 203 GLU A C 1
ATOM 1588 O O . GLU A 1 203 ? 11.783 1.515 23.562 1.00 78.62 203 GLU A O 1
ATOM 1593 N N . ILE A 1 204 ? 12.015 -0.688 23.935 1.00 78.19 204 ILE A N 1
ATOM 1594 C CA . ILE A 1 204 ? 10.738 -1.057 23.321 1.00 78.19 204 ILE A CA 1
ATOM 1595 C C . ILE A 1 204 ? 9.570 -0.451 24.118 1.00 78.19 204 ILE A C 1
ATOM 1597 O O . ILE A 1 204 ? 8.656 0.131 23.518 1.00 78.19 204 ILE A O 1
ATOM 1601 N N . HIS A 1 205 ? 9.603 -0.511 25.455 1.00 81.25 205 HIS A N 1
ATOM 1602 C CA . HIS A 1 205 ? 8.600 0.138 26.307 1.00 81.25 205 HIS A CA 1
ATOM 1603 C C . HIS A 1 205 ? 8.591 1.662 26.143 1.00 81.25 205 HIS A C 1
ATOM 1605 O O . HIS A 1 205 ? 7.525 2.256 25.936 1.00 81.25 205 HIS A O 1
ATOM 1611 N N . MET A 1 206 ? 9.766 2.295 26.146 1.00 81.81 206 MET A N 1
ATOM 1612 C CA . MET A 1 206 ? 9.901 3.738 25.947 1.00 81.81 206 MET A CA 1
ATOM 1613 C C . MET A 1 206 ? 9.310 4.177 24.600 1.00 81.81 206 MET A C 1
ATOM 1615 O O . MET A 1 206 ? 8.522 5.124 24.543 1.00 81.81 206 MET A O 1
ATOM 1619 N N . VAL A 1 207 ? 9.621 3.466 23.509 1.00 81.25 207 VAL A N 1
ATOM 1620 C CA . VAL A 1 207 ? 9.102 3.774 22.166 1.00 81.25 207 VAL A CA 1
ATOM 1621 C C . VAL A 1 207 ? 7.578 3.641 22.114 1.00 81.25 207 VAL A C 1
ATOM 1623 O O . VAL A 1 207 ? 6.916 4.488 21.504 1.00 81.25 207 VAL A O 1
ATOM 1626 N N . LYS A 1 208 ? 6.994 2.620 22.760 1.00 81.75 208 LYS A N 1
ATOM 1627 C CA . LYS A 1 208 ? 5.532 2.442 22.836 1.00 81.75 208 LYS A CA 1
ATOM 1628 C C . LYS A 1 208 ? 4.860 3.625 23.546 1.00 81.75 208 LYS A C 1
ATOM 1630 O O . LYS A 1 208 ? 3.906 4.189 23.004 1.00 81.75 208 LYS A O 1
ATOM 1635 N N . ALA A 1 209 ? 5.370 4.044 24.704 1.00 83.25 209 ALA A N 1
ATOM 1636 C CA . ALA A 1 209 ? 4.844 5.198 25.437 1.00 83.25 209 ALA A CA 1
ATOM 1637 C C . ALA A 1 209 ? 5.002 6.508 24.640 1.00 83.25 209 ALA A C 1
ATOM 1639 O O . ALA A 1 209 ? 4.045 7.272 24.492 1.00 83.25 209 ALA A O 1
ATOM 1640 N N . MET A 1 210 ? 6.168 6.732 24.025 1.00 82.31 210 MET A N 1
ATOM 1641 C CA . MET A 1 210 ? 6.427 7.921 23.206 1.00 82.31 210 MET A CA 1
ATOM 1642 C C . MET A 1 210 ? 5.526 8.002 21.968 1.00 82.31 210 MET A C 1
ATOM 1644 O O . MET A 1 210 ? 5.070 9.091 21.613 1.00 82.31 210 MET A O 1
ATOM 1648 N N . LYS A 1 211 ? 5.204 6.869 21.328 1.00 81.62 211 LYS A N 1
ATOM 1649 C CA . LYS A 1 211 ? 4.244 6.831 20.211 1.00 81.62 211 LYS A CA 1
ATOM 1650 C C . LYS A 1 211 ? 2.843 7.273 20.639 1.00 81.62 211 LYS A C 1
ATOM 1652 O O . LYS A 1 211 ? 2.235 8.063 19.917 1.00 81.62 211 LYS A O 1
ATOM 1657 N N . LYS A 1 212 ? 2.357 6.834 21.809 1.00 81.94 212 LYS A N 1
ATOM 1658 C CA . LYS A 1 212 ? 1.059 7.277 22.360 1.00 81.94 212 LYS A CA 1
ATOM 1659 C C . LYS A 1 212 ? 1.039 8.788 22.589 1.00 81.94 212 LYS A C 1
ATOM 1661 O O . LYS A 1 212 ? 0.092 9.459 22.192 1.00 81.94 212 LYS A O 1
ATOM 1666 N N . ILE A 1 213 ? 2.115 9.332 23.158 1.00 82.62 213 ILE A N 1
ATOM 1667 C CA . ILE A 1 213 ? 2.226 10.772 23.425 1.00 82.62 213 ILE A CA 1
ATOM 1668 C C . ILE A 1 213 ? 2.266 11.572 22.128 1.00 82.62 213 ILE A C 1
ATOM 1670 O O . ILE A 1 213 ? 1.577 12.584 22.009 1.00 82.62 213 ILE A O 1
ATOM 1674 N N . LYS A 1 214 ? 3.030 11.103 21.136 1.00 80.88 214 LYS A N 1
ATOM 1675 C CA . LYS A 1 214 ? 3.081 11.727 19.814 1.00 80.88 214 LYS A CA 1
ATOM 1676 C C . LYS A 1 214 ? 1.700 11.741 19.154 1.00 80.88 214 LYS A C 1
ATOM 1678 O O . LYS A 1 214 ? 1.307 12.786 18.650 1.00 80.88 214 LYS A O 1
ATOM 1683 N N . HIS A 1 215 ? 0.956 10.634 19.200 1.00 78.88 215 HIS A N 1
ATOM 1684 C CA . HIS A 1 215 ? -0.416 10.578 18.685 1.00 78.88 215 HIS A CA 1
ATOM 1685 C C . HIS A 1 215 ? -1.316 11.610 19.373 1.00 78.88 215 HIS A C 1
ATOM 1687 O O . HIS A 1 215 ? -1.865 12.488 18.712 1.00 78.88 215 HIS A O 1
ATOM 1693 N N . ALA A 1 216 ? -1.370 11.584 20.708 1.00 80.38 216 ALA A N 1
ATOM 1694 C CA . ALA A 1 216 ? -2.169 12.526 21.484 1.00 80.38 216 ALA A CA 1
ATOM 1695 C C . ALA A 1 216 ? -1.776 13.988 21.205 1.00 80.38 216 ALA A C 1
ATOM 1697 O O . ALA A 1 216 ? -2.639 14.855 21.158 1.00 80.38 216 ALA A O 1
ATOM 1698 N N . SER A 1 217 ? -0.499 14.286 20.934 1.00 79.81 217 SER A N 1
ATOM 1699 C CA . SER A 1 217 ? -0.056 15.651 20.602 1.00 79.81 217 SER A CA 1
ATOM 1700 C C . SER A 1 217 ? -0.683 16.235 19.333 1.00 79.81 217 SER A C 1
ATOM 1702 O O . SER A 1 217 ? -0.748 17.456 19.193 1.00 79.81 217 SER A O 1
ATOM 1704 N N . HIS A 1 218 ? -1.190 15.383 18.440 1.00 77.06 218 HIS A N 1
ATOM 1705 C CA . HIS A 1 218 ? -1.934 15.791 17.252 1.00 77.06 218 HIS A CA 1
ATOM 1706 C C . HIS A 1 218 ? -3.458 15.862 17.483 1.00 77.06 218 HIS A C 1
ATOM 1708 O O . HIS A 1 218 ? -4.170 16.381 16.625 1.00 77.06 218 HIS A O 1
ATOM 1714 N N . HIS A 1 219 ? -3.955 15.418 18.647 1.00 78.56 219 HIS A N 1
ATOM 1715 C CA . HIS A 1 219 ? -5.376 15.359 19.009 1.00 78.56 219 HIS A CA 1
ATOM 1716 C C . HIS A 1 219 ? -5.644 16.054 20.365 1.00 78.56 219 HIS A C 1
ATOM 1718 O O . HIS A 1 219 ? -5.497 15.442 21.425 1.00 78.56 219 HIS A O 1
ATOM 1724 N N . PRO A 1 220 ? -6.090 17.329 20.372 1.00 79.38 220 PRO A N 1
ATOM 1725 C CA . PRO A 1 220 ? -6.162 18.155 21.586 1.00 79.38 220 PRO A CA 1
ATOM 1726 C C . PRO A 1 220 ? -6.994 17.557 22.734 1.00 79.38 220 PRO A C 1
ATOM 1728 O O . PRO A 1 220 ? -6.607 17.653 23.898 1.00 79.38 220 PRO A O 1
ATOM 1731 N N . ALA A 1 221 ? -8.122 16.915 22.414 1.00 82.44 221 ALA A N 1
ATOM 1732 C CA . ALA A 1 221 ? -9.001 16.286 23.402 1.00 82.44 221 ALA A CA 1
ATOM 1733 C C . ALA A 1 221 ? -8.360 15.053 24.063 1.00 82.44 221 ALA A C 1
ATOM 1735 O O . ALA A 1 221 ? -8.466 14.866 25.279 1.00 82.44 221 ALA A O 1
ATOM 1736 N N . GLU A 1 222 ? -7.652 14.234 23.281 1.00 79.12 222 GLU A N 1
ATOM 1737 C CA . GLU A 1 222 ? -6.908 13.085 23.800 1.00 79.12 222 GLU A CA 1
ATOM 1738 C C . GLU A 1 222 ? -5.753 13.540 24.689 1.00 79.12 222 GLU A C 1
ATOM 1740 O O . GLU A 1 222 ? -5.587 13.010 25.787 1.00 79.12 222 GLU A O 1
ATOM 1745 N N . LEU A 1 223 ? -5.000 14.564 24.269 1.00 81.56 223 LEU A N 1
ATOM 1746 C CA . LEU A 1 223 ? -3.897 15.112 25.059 1.00 81.56 223 LEU A CA 1
ATOM 1747 C C . LEU A 1 223 ? -4.363 15.635 26.418 1.00 81.56 223 LEU A C 1
ATOM 1749 O O . LEU A 1 223 ? -3.719 15.358 27.429 1.00 81.56 223 LEU A O 1
ATOM 1753 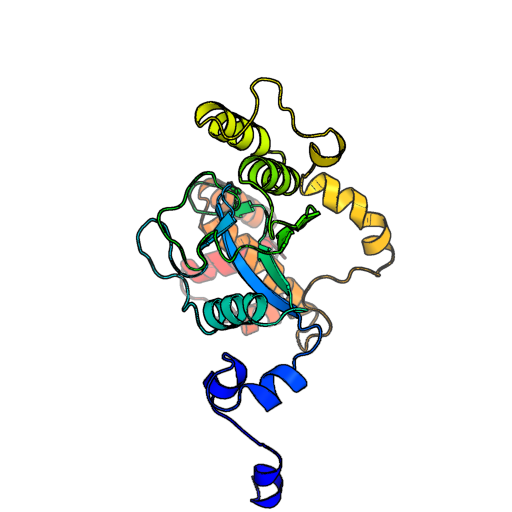N N . LEU A 1 224 ? -5.491 16.351 26.454 1.00 81.75 224 LEU A N 1
ATOM 1754 C CA . LEU A 1 224 ? -6.069 16.851 27.701 1.00 81.75 224 LEU A CA 1
ATOM 1755 C C . LEU A 1 224 ? -6.456 15.694 28.628 1.00 81.75 224 LEU A C 1
ATOM 1757 O O . LEU A 1 224 ? -6.077 15.676 29.798 1.00 81.75 224 LEU A O 1
ATOM 1761 N N . THR A 1 225 ? -7.161 14.699 28.090 1.00 82.00 225 THR A N 1
ATOM 1762 C CA . THR A 1 225 ? -7.598 13.519 28.849 1.00 82.00 225 THR A CA 1
ATOM 1763 C C . THR A 1 225 ? -6.396 12.754 29.408 1.00 82.00 225 THR A C 1
ATOM 1765 O O . THR A 1 225 ? -6.380 12.353 30.573 1.00 82.00 225 THR A O 1
ATOM 1768 N N . MET A 1 226 ? -5.350 12.601 28.597 1.00 80.94 226 MET A N 1
ATOM 1769 C CA . MET A 1 226 ? -4.111 11.929 28.971 1.00 80.94 226 MET A CA 1
ATOM 1770 C C . MET A 1 226 ? -3.328 12.706 30.040 1.00 80.94 226 MET A C 1
ATOM 1772 O O . MET A 1 226 ? -2.804 12.097 30.973 1.00 80.94 226 MET A O 1
ATOM 1776 N N . ALA A 1 227 ? -3.295 14.040 29.959 1.00 80.12 227 ALA A N 1
ATOM 1777 C CA . ALA A 1 227 ? -2.675 14.895 30.968 1.00 80.12 227 ALA A CA 1
ATOM 1778 C C . ALA A 1 227 ? -3.398 14.812 32.320 1.00 80.12 227 ALA A C 1
ATOM 1780 O O . ALA A 1 227 ? -2.747 14.627 33.347 1.00 80.12 227 ALA A O 1
ATOM 1781 N N . VAL A 1 228 ? -4.735 14.873 32.326 1.00 81.25 228 VAL A N 1
ATOM 1782 C CA . VAL A 1 228 ? -5.549 14.737 33.550 1.00 81.25 228 VAL A CA 1
ATOM 1783 C C . VAL A 1 228 ? -5.358 13.360 34.184 1.00 81.25 228 VAL A C 1
ATOM 1785 O O . VAL A 1 228 ? -5.118 13.251 35.385 1.00 81.25 228 VAL A O 1
ATOM 1788 N N . LYS A 1 229 ? -5.385 12.296 33.375 1.00 81.31 229 LYS A N 1
ATOM 1789 C CA . LYS A 1 229 ? -5.150 10.931 33.858 1.00 81.31 229 LYS A CA 1
ATOM 1790 C C . LYS A 1 229 ? -3.751 10.769 34.460 1.00 81.31 229 LYS A C 1
ATOM 1792 O O . LYS A 1 229 ? -3.615 10.174 35.526 1.00 81.31 229 LYS A O 1
ATOM 1797 N N . SER A 1 230 ? -2.727 11.328 33.815 1.00 77.25 230 SER A N 1
ATOM 1798 C CA . SER A 1 230 ? -1.350 11.315 34.323 1.00 77.25 230 SER A CA 1
ATOM 1799 C C . SER A 1 230 ? -1.205 12.098 35.639 1.00 77.25 230 SER A C 1
ATOM 1801 O O . SER A 1 230 ? -0.526 11.642 36.560 1.00 77.25 230 SER A O 1
ATOM 1803 N N . LEU A 1 231 ? -1.903 13.233 35.780 1.00 75.44 231 LEU A N 1
ATOM 1804 C CA . LEU A 1 231 ? -1.946 14.012 37.023 1.00 75.44 231 LEU A CA 1
ATOM 1805 C C . LEU A 1 231 ? -2.504 13.202 38.202 1.00 75.44 231 LEU A C 1
ATOM 1807 O O . LEU A 1 231 ? -1.970 13.309 39.303 1.00 75.44 231 LEU A O 1
ATOM 1811 N N . TRP A 1 232 ? -3.527 12.374 37.974 1.00 76.50 232 TRP A N 1
ATOM 1812 C CA . TRP A 1 232 ? -4.116 11.529 39.019 1.00 76.50 232 TRP A CA 1
ATOM 1813 C C . TRP A 1 232 ? -3.308 10.279 39.353 1.00 76.50 232 TRP A C 1
ATOM 1815 O O . TRP A 1 232 ? -3.368 9.805 40.483 1.00 76.50 232 TRP A O 1
ATOM 1825 N N . GLN A 1 233 ? -2.564 9.728 38.397 1.00 74.44 233 GLN A N 1
ATOM 1826 C CA . GLN A 1 233 ? -1.856 8.464 38.605 1.00 74.44 233 GLN A CA 1
ATOM 1827 C C . GLN A 1 233 ? -0.547 8.608 39.386 1.00 74.44 233 GLN A C 1
ATOM 1829 O O . GLN A 1 233 ? -0.055 7.601 39.883 1.00 74.44 233 GLN A O 1
ATOM 1834 N N . ASN A 1 234 ? -0.003 9.826 39.509 1.00 69.44 234 ASN A N 1
ATOM 1835 C CA . ASN A 1 234 ? 1.194 10.164 40.295 1.00 69.44 234 ASN A CA 1
ATOM 1836 C C . ASN A 1 234 ? 2.357 9.153 40.156 1.00 69.44 234 ASN A C 1
ATOM 1838 O O . ASN A 1 234 ? 3.092 8.893 41.106 1.00 69.44 234 ASN A O 1
ATOM 1842 N N . LYS A 1 235 ? 2.501 8.560 38.965 1.00 77.12 235 LYS A N 1
ATOM 1843 C CA . LYS A 1 235 ? 3.587 7.639 38.627 1.00 77.12 235 LYS A CA 1
ATOM 1844 C C . LYS A 1 235 ? 4.834 8.440 38.279 1.00 77.12 235 LYS A C 1
ATOM 1846 O O . LYS A 1 235 ? 4.744 9.438 37.564 1.00 77.12 235 LYS A O 1
ATOM 1851 N N . GLU A 1 236 ? 5.990 7.966 38.726 1.00 78.75 236 GLU A N 1
ATOM 1852 C CA . GLU A 1 236 ? 7.291 8.476 38.296 1.00 78.75 236 GLU A CA 1
ATOM 1853 C C . GLU A 1 236 ? 7.923 7.512 37.291 1.00 78.75 236 GLU A C 1
ATOM 1855 O O . GLU A 1 236 ? 7.866 6.293 37.451 1.00 78.75 236 GLU A O 1
ATOM 1860 N N . ALA A 1 237 ? 8.506 8.062 36.226 1.00 80.44 237 ALA A N 1
ATOM 1861 C CA . ALA A 1 237 ? 9.248 7.269 35.256 1.00 80.44 237 ALA A CA 1
ATOM 1862 C C . ALA A 1 237 ? 10.621 6.879 35.837 1.00 80.44 237 ALA A C 1
ATOM 1864 O O . ALA A 1 237 ? 11.239 7.715 36.503 1.00 80.44 237 ALA A O 1
ATOM 1865 N N . PRO A 1 238 ? 11.138 5.667 35.551 1.00 83.25 238 PRO A N 1
ATOM 1866 C CA . PRO A 1 238 ? 12.476 5.262 35.969 1.00 83.25 238 PRO A CA 1
ATOM 1867 C C . PRO A 1 238 ? 13.544 6.275 35.537 1.00 83.25 238 PRO A C 1
ATOM 1869 O O . PRO A 1 238 ? 13.524 6.758 34.403 1.00 83.25 238 PRO A O 1
ATOM 1872 N N . ALA A 1 239 ? 14.507 6.566 36.417 1.00 80.56 239 ALA A N 1
ATOM 1873 C CA . ALA A 1 239 ? 15.558 7.555 36.153 1.00 80.56 239 ALA A CA 1
ATOM 1874 C C . ALA A 1 239 ? 16.345 7.249 34.866 1.00 80.56 239 ALA A C 1
ATOM 1876 O O . ALA A 1 239 ? 16.571 8.147 34.059 1.00 80.56 239 ALA A O 1
ATOM 1877 N N . ALA A 1 240 ? 16.644 5.969 34.616 1.00 79.31 240 ALA A N 1
ATOM 1878 C CA . ALA A 1 240 ? 17.319 5.514 33.401 1.00 79.31 240 ALA A CA 1
ATOM 1879 C C . ALA A 1 240 ? 16.547 5.861 32.111 1.00 79.31 240 ALA A C 1
ATOM 1881 O O . ALA A 1 240 ? 17.152 6.159 31.083 1.00 79.31 240 ALA A O 1
ATOM 1882 N N . TYR A 1 241 ? 15.209 5.867 32.153 1.00 83.56 241 TYR A N 1
ATOM 1883 C CA . TYR A 1 241 ? 14.389 6.209 30.986 1.00 83.56 241 TYR A CA 1
ATOM 1884 C C . TYR A 1 241 ? 14.409 7.716 30.740 1.00 83.56 241 TYR A C 1
ATOM 1886 O O . TYR A 1 241 ? 14.468 8.164 29.597 1.00 83.56 241 TYR A O 1
ATOM 1894 N N . LEU A 1 242 ? 14.377 8.505 31.816 1.00 81.06 242 LEU A N 1
ATOM 1895 C CA . LEU A 1 242 ? 14.448 9.960 31.739 1.00 81.06 242 LEU A CA 1
ATOM 1896 C C . LEU A 1 242 ? 15.812 10.431 31.238 1.00 81.06 242 LEU A C 1
ATOM 1898 O O . LEU A 1 242 ? 15.858 11.314 30.390 1.00 81.06 242 LEU A O 1
ATOM 1902 N N . GLU A 1 243 ? 16.902 9.823 31.698 1.00 83.69 243 GLU A N 1
ATOM 1903 C CA . GLU A 1 243 ? 18.255 10.116 31.217 1.00 83.69 243 GLU A CA 1
ATOM 1904 C C . GLU A 1 243 ? 18.385 9.816 29.719 1.00 83.69 243 GLU A C 1
ATOM 1906 O O . GLU A 1 243 ? 18.788 10.674 28.936 1.00 83.69 243 GLU A O 1
ATOM 1911 N N . ARG A 1 244 ? 17.923 8.638 29.290 1.00 81.19 244 ARG A N 1
ATOM 1912 C CA . ARG A 1 244 ? 17.997 8.201 27.889 1.00 81.19 244 ARG A CA 1
ATOM 1913 C C . ARG A 1 244 ? 17.087 9.008 26.951 1.00 81.19 244 ARG A C 1
ATOM 1915 O O . ARG A 1 244 ? 17.392 9.128 25.769 1.00 81.19 244 ARG A O 1
ATOM 1922 N N . LEU A 1 245 ? 16.002 9.601 27.463 1.00 79.75 245 LEU A N 1
ATOM 1923 C CA . LEU A 1 245 ? 15.151 10.555 26.730 1.00 79.75 245 LEU A CA 1
ATOM 1924 C C . LEU A 1 245 ? 15.659 12.006 26.785 1.00 79.75 245 LEU A C 1
ATOM 1926 O O . LEU A 1 245 ? 15.044 12.873 26.164 1.00 79.75 245 LEU A O 1
ATOM 1930 N N . GLY A 1 246 ? 16.729 12.297 27.533 1.00 79.88 246 GLY A N 1
ATOM 1931 C CA . GLY A 1 246 ? 17.194 13.669 27.772 1.00 79.88 246 GLY A CA 1
ATOM 1932 C C . GLY A 1 246 ? 16.237 14.505 28.635 1.00 79.88 246 GLY A C 1
ATOM 1933 O O . GLY A 1 246 ? 16.241 15.728 28.559 1.00 79.88 246 GLY A O 1
ATOM 1934 N N . LEU A 1 247 ? 15.391 13.852 29.437 1.00 79.50 247 LEU A N 1
ATOM 1935 C CA . LEU A 1 247 ? 14.384 14.458 30.317 1.00 79.50 247 LEU A CA 1
ATOM 1936 C C . LEU A 1 247 ? 14.785 14.454 31.804 1.00 79.50 247 LEU A C 1
ATOM 1938 O O . LEU A 1 247 ? 14.005 14.914 32.647 1.00 79.50 247 LEU A O 1
ATOM 1942 N N . ALA A 1 248 ? 15.964 13.924 32.145 1.00 76.12 248 ALA A N 1
ATOM 1943 C CA . ALA A 1 248 ? 16.483 13.922 33.515 1.00 76.12 248 ALA A CA 1
ATOM 1944 C C . ALA A 1 248 ? 16.618 15.355 34.061 1.00 76.12 248 ALA A C 1
ATOM 1946 O O . ALA A 1 248 ? 16.040 15.662 35.106 1.00 76.12 248 ALA A O 1
ATOM 1947 N N . ASP A 1 249 ? 17.227 16.241 33.266 1.00 72.31 249 ASP A N 1
ATOM 1948 C CA . ASP A 1 249 ? 17.461 17.659 33.578 1.00 72.31 249 ASP A CA 1
ATOM 1949 C C . ASP A 1 249 ? 16.453 18.589 32.877 1.00 72.31 249 ASP A C 1
ATOM 1951 O O . ASP A 1 249 ? 16.755 19.713 32.479 1.00 72.31 249 ASP A O 1
ATOM 1955 N N . ALA A 1 250 ? 15.223 18.112 32.666 1.00 70.81 250 ALA A N 1
ATOM 1956 C CA . ALA A 1 250 ? 14.171 18.893 32.022 1.00 70.81 250 ALA A CA 1
ATOM 1957 C C . ALA A 1 250 ? 13.830 20.159 32.835 1.00 70.81 250 ALA A C 1
ATOM 1959 O O . ALA A 1 250 ? 13.162 20.086 33.867 1.00 70.81 250 ALA A O 1
ATOM 1960 N N . HIS A 1 251 ? 14.244 21.329 32.343 1.00 70.69 251 HIS A N 1
ATOM 1961 C CA . HIS A 1 251 ? 13.959 22.628 32.971 1.00 70.69 251 HIS A CA 1
ATOM 1962 C C . HIS A 1 251 ? 12.846 23.417 32.270 1.00 70.69 251 HIS A C 1
ATOM 1964 O O . HIS A 1 251 ? 12.300 24.362 32.842 1.00 70.69 251 HIS A O 1
ATOM 1970 N N . SER A 1 252 ? 12.490 23.052 31.033 1.00 79.25 252 SER A N 1
ATOM 1971 C CA . SER A 1 252 ? 11.432 23.740 30.294 1.00 79.25 252 SER A CA 1
ATOM 1972 C C . SER A 1 252 ? 10.048 23.213 30.685 1.00 79.25 252 SER A C 1
ATOM 1974 O O . SER A 1 252 ? 9.861 22.025 30.952 1.00 79.25 252 SER A O 1
ATOM 1976 N N . PHE A 1 253 ? 9.037 24.089 30.668 1.00 76.00 253 PHE A N 1
ATOM 1977 C CA . PHE A 1 253 ? 7.646 23.698 30.936 1.00 76.00 253 PHE A CA 1
ATOM 1978 C C . PHE A 1 253 ? 7.164 22.584 29.990 1.00 76.00 253 PHE A C 1
ATOM 1980 O O . PHE A 1 253 ? 6.413 21.694 30.389 1.00 76.00 253 PHE A O 1
ATOM 1987 N N . LYS A 1 254 ? 7.639 22.607 28.739 1.00 77.88 254 LYS A N 1
ATOM 1988 C CA . LYS A 1 254 ? 7.333 21.592 27.730 1.00 77.88 254 LYS A CA 1
ATOM 1989 C C . LYS A 1 254 ? 7.939 20.235 28.096 1.00 77.88 254 LYS A C 1
ATOM 1991 O O . LYS A 1 254 ? 7.238 19.230 28.025 1.00 77.88 254 LYS A O 1
ATOM 1996 N N . ASP A 1 255 ? 9.197 20.206 28.520 1.00 78.94 255 ASP A N 1
ATOM 1997 C CA . ASP A 1 255 ? 9.894 18.956 28.843 1.00 78.94 255 ASP A CA 1
ATOM 1998 C C . ASP A 1 255 ? 9.381 18.353 30.154 1.00 78.94 255 ASP A C 1
ATOM 2000 O O . ASP A 1 255 ? 9.214 17.139 30.251 1.00 78.94 255 ASP A O 1
ATOM 2004 N N . LEU A 1 256 ? 9.013 19.194 31.126 1.00 79.25 256 LEU A N 1
ATOM 2005 C CA . LEU A 1 256 ? 8.326 18.772 32.350 1.00 79.25 256 LEU A CA 1
ATOM 2006 C C . LEU A 1 256 ? 6.957 18.144 32.050 1.00 79.25 256 LEU A C 1
ATOM 2008 O O . LEU A 1 256 ? 6.602 17.115 32.632 1.00 79.25 256 LEU A O 1
ATOM 2012 N N . LEU A 1 257 ? 6.199 18.722 31.112 1.00 79.69 257 LEU A N 1
ATOM 2013 C CA . LEU A 1 257 ? 4.933 18.152 30.654 1.00 79.69 257 LEU A CA 1
ATOM 2014 C C . LEU A 1 257 ? 5.150 16.805 29.950 1.00 79.69 257 LEU A C 1
ATOM 2016 O O . LEU A 1 257 ? 4.458 15.841 30.270 1.00 79.69 257 LEU A O 1
ATOM 2020 N N . ILE A 1 258 ? 6.123 16.710 29.036 1.00 80.44 258 ILE A N 1
ATOM 2021 C CA . ILE A 1 258 ? 6.455 15.458 28.336 1.00 80.44 258 ILE A CA 1
ATOM 2022 C C . ILE A 1 258 ? 6.895 14.383 29.334 1.00 80.44 258 ILE A C 1
ATOM 2024 O O . ILE A 1 258 ? 6.393 13.265 29.265 1.00 80.44 258 ILE A O 1
ATOM 2028 N N . ARG A 1 259 ? 7.755 14.718 30.302 1.00 82.44 259 ARG A N 1
ATOM 2029 C CA . ARG A 1 259 ? 8.185 13.820 31.385 1.00 82.44 259 ARG A CA 1
ATOM 2030 C C . ARG A 1 259 ? 6.998 13.261 32.165 1.00 82.44 259 ARG A C 1
ATOM 2032 O O . ARG A 1 259 ? 6.940 12.059 32.420 1.00 82.44 259 ARG A O 1
ATOM 2039 N N . ARG A 1 260 ? 6.029 14.110 32.511 1.00 81.19 260 ARG A N 1
ATOM 2040 C CA . ARG A 1 260 ? 4.830 13.693 33.250 1.00 81.19 260 ARG A CA 1
ATOM 2041 C C . ARG A 1 260 ? 3.902 12.826 32.398 1.00 81.19 260 ARG A C 1
ATOM 2043 O O . ARG A 1 260 ? 3.413 11.794 32.855 1.00 81.19 260 ARG A O 1
ATOM 2050 N N . LEU A 1 261 ? 3.686 13.201 31.139 1.00 81.50 261 LEU A N 1
ATOM 2051 C CA . LEU A 1 261 ? 2.913 12.397 30.193 1.00 81.50 261 LEU A CA 1
ATOM 2052 C C . LEU A 1 261 ? 3.565 11.033 29.942 1.00 81.50 261 LEU A C 1
ATOM 2054 O O . LEU A 1 261 ? 2.854 10.034 29.889 1.00 81.50 261 LEU A O 1
ATOM 2058 N N . PHE A 1 262 ? 4.893 10.980 29.852 1.00 82.94 262 PHE A N 1
ATOM 2059 C CA . PHE A 1 262 ? 5.669 9.751 29.725 1.00 82.94 262 PHE A CA 1
ATOM 2060 C C . PHE A 1 262 ? 5.486 8.836 30.931 1.00 82.94 262 PHE A C 1
ATOM 2062 O O . PHE A 1 262 ? 5.075 7.692 30.760 1.00 82.94 262 PHE A O 1
ATOM 2069 N N . ALA A 1 263 ? 5.650 9.359 32.146 1.00 82.69 263 ALA A N 1
ATOM 2070 C CA . ALA A 1 263 ? 5.450 8.582 33.365 1.00 82.69 263 ALA A CA 1
ATOM 2071 C C . ALA A 1 263 ? 4.024 8.008 33.507 1.00 82.69 263 ALA A C 1
ATOM 2073 O O . ALA A 1 263 ? 3.846 6.886 33.974 1.00 82.69 263 ALA A O 1
ATOM 2074 N N . GLY A 1 264 ? 3.005 8.748 33.056 1.00 78.62 264 GLY A N 1
ATOM 2075 C CA . GLY A 1 264 ? 1.610 8.290 33.067 1.00 78.62 264 GLY A CA 1
ATOM 2076 C C . GLY A 1 264 ? 1.245 7.286 31.964 1.00 78.62 264 GLY A C 1
ATOM 2077 O O . GLY A 1 264 ? 0.157 6.715 32.011 1.00 78.62 264 GLY A O 1
ATOM 2078 N N . ASN A 1 265 ? 2.112 7.082 30.965 1.00 77.12 265 ASN A N 1
ATOM 2079 C CA . ASN A 1 265 ? 1.862 6.194 29.819 1.00 77.12 265 ASN A CA 1
ATOM 2080 C C . ASN A 1 265 ? 2.844 5.020 29.707 1.00 77.12 265 ASN A C 1
ATOM 2082 O O . ASN A 1 265 ? 2.749 4.266 28.730 1.00 77.12 265 ASN A O 1
ATOM 2086 N N . LEU A 1 266 ? 3.740 4.884 30.690 1.00 73.06 266 LEU A N 1
ATOM 2087 C CA . LEU A 1 266 ? 4.508 3.671 30.959 1.00 73.06 266 LEU A CA 1
ATOM 2088 C C . LEU A 1 266 ? 3.594 2.514 31.380 1.00 73.06 266 LEU A C 1
ATOM 2090 O O . LEU A 1 266 ? 2.729 2.712 32.275 1.00 73.06 266 LEU A O 1
#

Sequence (266 aa):
MPPQELAKIDMTRIDFINQLYGNDVLKRAQRRKARFINTTMIVTLLGAAASDTLESGQVVSGVGGQYNFVAMSHALPDARLLMMLRATHDNKDGLKSSIVWSYGSVTIPRHLRDVIITEYGVADLRGQPDGEVVKRLIQIADSRFQPELVKQAKAHGKLEAGYEVPERYRNNLPEALADKLRPWAEAGLLPDFPFGTDLTEDEIHMVKAMKKIKHASHHPAELLTMAVKSLWQNKEAPAAYLERLGLADAHSFKDLLIRRLFAGNL